Protein AF-A0AAW5ZVK1-F1 (afdb_monomer_lite)

Foldseek 3Di:
DDDPDPPPPPDDDPPDDDPVNVVPDDPVRVVVVVVVVLVVQLVVLLVVLCVVVVCVVVVHDCVVVCDFLNVCSPLSNVVLFRSSLCSQCGPVVLLRVLSSLADPVVSVCLSVFQWDWAQDQVRDTDTGRSVPDDSVCSPLQGDNRDGDDSVSSSVVSLVVVVDPPDDDQDPDELVNLVVLCVVVVHDDLLSQLLSCCNHVVDDLVVSCVVSVHDSVSVVVNNVSSVVSSVVCVVVVVVVVVVVD

Structure (mmCIF, N/CA/C/O backbone):
data_AF-A0AAW5ZVK1-F1
#
_entry.id   AF-A0AAW5ZVK1-F1
#
loop_
_atom_site.group_PDB
_atom_site.id
_atom_site.type_symbol
_atom_site.label_atom_id
_atom_site.label_alt_id
_atom_site.label_comp_id
_atom_site.label_asym_id
_atom_site.label_entity_id
_atom_site.label_seq_id
_atom_site.pdbx_PDB_ins_code
_atom_site.Cartn_x
_atom_site.Cartn_y
_atom_site.Cartn_z
_atom_site.occupancy
_atom_site.B_iso_or_equiv
_atom_site.auth_seq_id
_atom_site.auth_comp_id
_atom_site.auth_asym_id
_atom_site.auth_atom_id
_atom_site.pdbx_PDB_model_num
ATOM 1 N N . MET A 1 1 ? -40.531 -6.277 14.190 1.00 36.88 1 MET A N 1
ATOM 2 C CA . MET A 1 1 ? -40.096 -5.172 15.068 1.00 36.88 1 MET A CA 1
ATOM 3 C C . MET A 1 1 ? -39.423 -5.772 16.286 1.00 36.88 1 MET A C 1
ATOM 5 O O . MET A 1 1 ? -40.116 -6.229 17.182 1.00 36.88 1 MET A O 1
ATOM 9 N N . ALA A 1 2 ? -38.093 -5.866 16.266 1.00 36.16 2 ALA A N 1
ATOM 10 C CA . ALA A 1 2 ? -37.312 -6.333 17.404 1.00 36.16 2 ALA A CA 1
ATOM 11 C C . ALA A 1 2 ? -36.747 -5.108 18.127 1.00 36.16 2 ALA A C 1
ATOM 13 O O . ALA A 1 2 ? -36.006 -4.312 17.554 1.00 36.16 2 ALA A O 1
ATOM 14 N N . THR A 1 3 ? -37.185 -4.932 19.365 1.00 37.00 3 THR A N 1
ATOM 15 C CA . THR A 1 3 ? -36.757 -3.898 20.299 1.00 37.00 3 THR A CA 1
ATOM 16 C C . THR A 1 3 ? -35.271 -4.094 20.594 1.00 37.00 3 THR A C 1
ATOM 18 O O . THR A 1 3 ? -34.883 -5.082 21.212 1.00 37.00 3 THR A O 1
ATOM 21 N N . LEU A 1 4 ? -34.430 -3.165 20.131 1.00 36.47 4 LEU A N 1
ATOM 22 C CA . LEU A 1 4 ? -33.020 -3.088 20.508 1.00 36.47 4 LEU A CA 1
ATOM 23 C C . LEU A 1 4 ? -32.936 -2.740 21.997 1.00 36.47 4 LEU A C 1
ATOM 25 O O . LEU A 1 4 ? -33.042 -1.580 22.398 1.00 36.47 4 LEU A O 1
ATOM 29 N N . THR A 1 5 ? -32.782 -3.770 22.825 1.00 38.19 5 THR A N 1
ATOM 30 C CA . THR A 1 5 ? -32.444 -3.636 24.238 1.00 38.19 5 THR A CA 1
ATOM 31 C C . THR A 1 5 ? -31.105 -2.915 24.332 1.00 38.19 5 THR A C 1
ATOM 33 O O . THR A 1 5 ? -30.081 -3.398 23.852 1.00 38.19 5 THR A O 1
ATOM 36 N N . LYS A 1 6 ? -31.145 -1.719 24.916 1.00 42.97 6 LYS A N 1
ATOM 37 C CA . LYS A 1 6 ? -30.022 -0.811 25.138 1.00 42.97 6 LYS A CA 1
ATOM 38 C C . LYS A 1 6 ? -28.966 -1.529 25.988 1.00 42.97 6 LYS A C 1
ATOM 40 O O . LYS A 1 6 ? -29.089 -1.590 27.208 1.00 42.97 6 LYS A O 1
ATOM 45 N N . ALA A 1 7 ? -27.962 -2.119 25.344 1.00 37.78 7 ALA A N 1
ATOM 46 C CA . ALA A 1 7 ? -26.818 -2.691 26.036 1.00 37.78 7 ALA A CA 1
ATOM 47 C C . ALA A 1 7 ? -26.007 -1.543 26.647 1.00 37.78 7 ALA A C 1
ATOM 49 O O . ALA A 1 7 ? -25.378 -0.754 25.944 1.00 37.78 7 ALA A O 1
ATOM 50 N N . THR A 1 8 ? -26.070 -1.428 27.968 1.00 42.31 8 THR A N 1
ATOM 51 C CA . THR A 1 8 ? -25.197 -0.590 28.787 1.00 42.31 8 THR A CA 1
ATOM 52 C C . THR A 1 8 ? -23.780 -1.156 28.732 1.00 42.31 8 THR A C 1
ATOM 54 O O . THR A 1 8 ? -23.396 -1.971 29.568 1.00 42.31 8 THR A O 1
ATOM 57 N N . ALA A 1 9 ? -23.014 -0.761 27.718 1.00 38.59 9 ALA A N 1
ATOM 58 C CA . ALA A 1 9 ? -21.571 -0.936 27.708 1.00 38.59 9 ALA A CA 1
ATOM 59 C C . ALA A 1 9 ? -20.949 0.240 28.467 1.00 38.59 9 ALA A C 1
ATOM 61 O O . ALA A 1 9 ? -20.738 1.319 27.921 1.00 38.59 9 ALA A O 1
ATOM 62 N N . THR A 1 10 ? -20.697 0.030 29.755 1.00 45.53 10 THR A N 1
ATOM 63 C CA . THR A 1 10 ? -19.799 0.870 30.547 1.00 45.53 10 THR A CA 1
ATOM 64 C C . THR A 1 10 ? -18.365 0.564 30.105 1.00 45.53 10 THR A C 1
ATOM 66 O O . THR A 1 10 ? -17.658 -0.197 30.754 1.00 45.53 10 THR A O 1
ATOM 69 N N . GLU A 1 11 ? -17.942 1.107 28.967 1.00 48.00 11 GLU A N 1
ATOM 70 C CA . GLU A 1 11 ? -16.535 1.182 28.571 1.00 48.00 11 GLU A CA 1
ATOM 71 C C . GLU A 1 11 ? -16.214 2.661 28.395 1.00 48.00 11 GLU A C 1
ATOM 73 O O . GLU A 1 11 ? -16.809 3.346 27.570 1.00 48.00 11 GLU A O 1
ATOM 78 N N . ILE A 1 12 ? -15.332 3.153 29.258 1.00 51.50 12 ILE A N 1
ATOM 79 C CA . ILE A 1 12 ? -14.887 4.539 29.345 1.00 51.50 12 ILE A CA 1
ATOM 80 C C . ILE A 1 12 ? -14.332 4.947 27.971 1.00 51.50 12 ILE A C 1
ATOM 82 O O . ILE A 1 12 ? -13.208 4.583 27.625 1.00 51.50 12 ILE A O 1
ATOM 86 N N . GLU A 1 13 ? -15.114 5.687 27.178 1.00 57.75 13 GLU A N 1
ATOM 87 C CA . GLU A 1 13 ? -14.546 6.503 26.107 1.00 57.75 13 GLU A CA 1
ATOM 88 C C . GLU A 1 13 ? -13.495 7.411 26.761 1.00 57.75 13 GLU A C 1
ATOM 90 O O . GLU A 1 13 ? -13.787 8.008 27.805 1.00 57.75 13 GLU A O 1
ATOM 95 N N . PRO A 1 14 ? -12.268 7.507 26.217 1.00 61.12 14 PRO A N 1
ATOM 96 C CA . PRO A 1 14 ? -11.312 8.474 26.726 1.00 61.12 14 PRO A CA 1
ATOM 97 C C . PRO A 1 14 ? -11.997 9.844 26.687 1.00 61.12 14 PRO A C 1
ATOM 99 O O . PRO A 1 14 ? -12.490 10.223 25.619 1.00 61.12 14 PRO A O 1
ATOM 102 N N . PRO A 1 15 ? -12.086 10.567 27.816 1.00 68.75 15 PRO A N 1
ATOM 103 C CA . PRO A 1 15 ? -12.736 11.865 27.826 1.00 68.75 15 PRO A CA 1
ATOM 104 C C . PRO A 1 15 ? -12.064 12.758 26.786 1.00 68.75 15 PRO A C 1
ATOM 106 O O . PRO A 1 15 ? -10.835 12.783 26.672 1.00 68.75 15 PRO A O 1
ATOM 109 N N . VAL A 1 16 ? -12.876 13.468 26.002 1.00 76.94 16 VAL A N 1
ATOM 110 C CA . VAL A 1 16 ? -12.371 14.470 25.063 1.00 76.94 16 VAL A CA 1
ATOM 111 C C . VAL A 1 16 ? -11.582 15.493 25.874 1.00 76.94 16 VAL A C 1
ATOM 113 O O . VAL A 1 16 ? -12.159 16.182 26.713 1.00 76.94 16 VAL A O 1
ATOM 116 N N . MET A 1 17 ? -10.271 15.578 25.639 1.00 79.81 17 MET A N 1
ATOM 117 C CA . MET A 1 17 ? -9.440 16.576 26.312 1.00 79.81 17 MET A CA 1
ATOM 118 C C . MET A 1 17 ? -9.882 17.974 25.898 1.00 79.81 17 MET A C 1
ATOM 120 O O . MET A 1 17 ? -10.078 18.261 24.711 1.00 79.81 17 MET A O 1
ATOM 124 N N . LEU A 1 18 ? -10.014 18.856 26.880 1.00 82.62 18 LEU A N 1
ATOM 125 C CA . LEU A 1 18 ? -10.421 20.230 26.637 1.00 82.62 18 LEU A CA 1
ATOM 126 C C . LEU A 1 18 ? -9.257 21.027 26.025 1.00 82.62 18 LEU A C 1
ATOM 128 O O . LEU A 1 18 ? -8.095 20.786 26.360 1.00 82.62 18 LEU A O 1
ATOM 132 N N . PRO A 1 19 ? -9.526 22.045 25.184 1.00 82.50 19 PRO A N 1
ATOM 133 C CA . PRO A 1 19 ? -8.470 22.863 24.580 1.00 82.50 19 PRO A CA 1
ATOM 134 C C . PRO A 1 19 ? -7.482 23.466 25.593 1.00 82.50 19 PRO A C 1
ATOM 136 O O . PRO A 1 19 ? -6.293 23.562 25.303 1.00 82.50 19 PRO A O 1
ATOM 139 N N . ALA A 1 20 ? -7.954 23.832 26.790 1.00 79.69 20 ALA A N 1
ATOM 140 C CA . ALA A 1 20 ? -7.117 24.377 27.860 1.00 79.69 20 ALA A CA 1
ATOM 141 C C . ALA A 1 20 ? -6.140 23.342 28.450 1.00 79.69 20 ALA A C 1
ATOM 143 O O . ALA A 1 20 ? -5.026 23.692 28.830 1.00 79.69 20 ALA A O 1
ATOM 144 N N . GLU A 1 21 ? -6.527 22.067 28.503 1.00 81.12 21 GLU A N 1
ATOM 145 C CA . GLU A 1 21 ? -5.657 20.978 28.963 1.00 81.12 21 GLU A CA 1
ATOM 146 C C . GLU A 1 21 ? -4.545 20.728 27.939 1.00 81.12 21 GLU A C 1
ATOM 148 O O . GLU A 1 21 ? -3.375 20.636 28.306 1.00 81.12 21 GLU A O 1
ATOM 153 N N . LEU A 1 22 ? -4.895 20.736 26.647 1.00 86.19 22 LEU A N 1
ATOM 154 C CA . LEU A 1 22 ? -3.947 20.569 25.542 1.00 86.19 22 LEU A CA 1
ATOM 155 C C . LEU A 1 22 ? -2.911 21.700 25.471 1.00 86.19 22 LEU A C 1
ATOM 157 O O . LEU A 1 22 ? -1.743 21.438 25.195 1.00 86.19 22 LEU A O 1
ATOM 161 N N . GLN A 1 23 ? -3.313 22.950 25.734 1.00 86.25 23 GLN A N 1
ATOM 162 C CA . GLN A 1 23 ? -2.413 24.114 25.706 1.00 86.25 23 GLN A CA 1
ATOM 163 C C . GLN A 1 23 ? -1.297 24.045 26.755 1.00 86.25 23 GLN A C 1
ATOM 165 O O . GLN A 1 23 ? -0.223 24.604 26.540 1.00 86.25 23 GLN A O 1
ATOM 170 N N . ASN A 1 24 ? -1.536 23.347 27.866 1.00 89.62 24 ASN A N 1
ATOM 171 C CA . ASN A 1 24 ? -0.573 23.212 28.959 1.00 89.62 24 ASN A CA 1
ATOM 172 C C . ASN A 1 24 ? 0.368 22.007 28.791 1.00 89.62 24 ASN A C 1
ATOM 174 O O . ASN A 1 24 ? 1.305 21.837 29.572 1.00 89.62 24 ASN A O 1
ATOM 178 N N . MET A 1 25 ? 0.137 21.155 27.790 1.00 89.50 25 MET A N 1
ATOM 179 C CA . MET A 1 25 ? 0.984 19.998 27.514 1.00 89.50 25 MET A CA 1
ATOM 180 C C . MET A 1 25 ? 2.235 20.399 26.726 1.00 89.50 25 MET A C 1
ATOM 182 O O . MET A 1 25 ? 2.199 21.236 25.827 1.00 89.50 25 MET A O 1
ATOM 186 N N . SER A 1 26 ? 3.357 19.733 27.007 1.00 93.31 26 SER A N 1
ATOM 187 C CA . SER A 1 26 ? 4.550 19.858 26.163 1.00 93.31 26 SER A CA 1
ATOM 188 C C . SER A 1 26 ? 4.302 19.277 24.764 1.00 93.31 26 SER A C 1
ATOM 190 O O . SER A 1 26 ? 3.470 18.385 24.587 1.00 93.31 26 SER A O 1
ATOM 192 N N . VAL A 1 27 ? 5.080 19.707 23.764 1.00 93.38 27 VAL A N 1
ATOM 193 C CA . VAL A 1 27 ? 5.020 19.133 22.405 1.00 93.38 27 VAL A CA 1
ATOM 194 C C . VAL A 1 27 ? 5.279 17.623 22.425 1.00 93.38 27 VAL A C 1
ATOM 196 O O . VAL A 1 27 ? 4.625 16.880 21.692 1.00 93.38 27 VAL A O 1
ATOM 1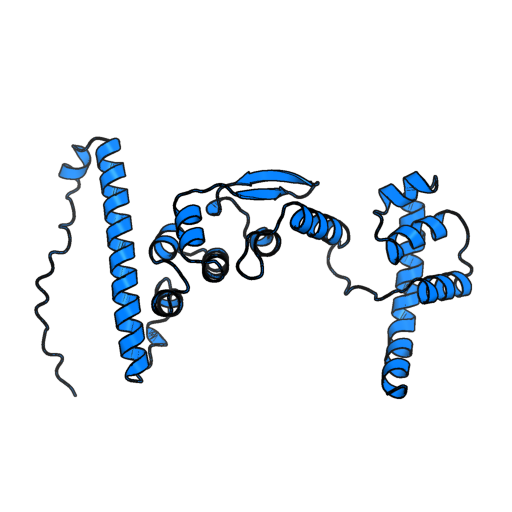99 N N . GLN A 1 28 ? 6.204 17.143 23.265 1.00 92.88 28 GLN A N 1
ATOM 200 C CA . GLN A 1 28 ? 6.455 15.709 23.423 1.00 92.88 28 GLN A CA 1
ATOM 201 C C . GLN A 1 28 ? 5.228 14.987 23.994 1.00 92.88 28 GLN A C 1
ATOM 203 O O . GLN A 1 28 ? 4.839 13.947 23.464 1.00 92.88 28 GLN A O 1
ATOM 208 N N . SER A 1 29 ? 4.589 15.560 25.019 1.00 89.69 29 SER A N 1
ATOM 209 C CA . SER A 1 29 ? 3.361 15.015 25.609 1.00 89.69 29 SER A CA 1
ATOM 210 C C . SER A 1 29 ? 2.225 14.969 24.587 1.00 89.69 29 SER A C 1
ATOM 212 O O . SER A 1 29 ? 1.575 13.938 24.462 1.00 89.69 29 SER A O 1
ATOM 214 N N . LEU A 1 30 ? 2.026 16.033 23.801 1.00 91.94 30 LEU A N 1
ATOM 215 C CA . LEU A 1 30 ? 1.016 16.076 22.736 1.00 91.94 30 LEU A CA 1
ATOM 216 C C . LEU A 1 30 ? 1.272 15.024 21.649 1.00 91.94 30 LEU A C 1
ATOM 218 O O . LEU A 1 30 ? 0.336 14.393 21.167 1.00 91.94 30 LEU A O 1
ATOM 222 N N . ARG A 1 31 ? 2.535 14.790 21.273 1.00 90.31 31 ARG A N 1
ATOM 223 C CA . ARG A 1 31 ? 2.893 13.727 20.318 1.00 90.31 31 ARG A CA 1
ATOM 224 C C . ARG A 1 31 ? 2.605 12.333 20.869 1.00 90.31 31 ARG A C 1
ATOM 226 O O . ARG A 1 31 ? 2.067 11.503 20.140 1.00 90.31 31 ARG A O 1
ATOM 233 N N . ALA A 1 32 ? 2.956 12.078 22.128 1.00 88.31 32 ALA A N 1
ATOM 234 C CA . ALA A 1 32 ? 2.682 10.800 22.782 1.00 88.31 32 ALA A CA 1
ATOM 235 C C . ALA A 1 32 ? 1.171 10.549 22.898 1.00 88.31 32 ALA A C 1
ATOM 237 O O . ALA A 1 32 ? 0.685 9.458 22.606 1.00 88.31 32 ALA A O 1
ATOM 238 N N . GLU A 1 33 ? 0.426 11.589 23.250 1.00 89.69 33 GLU A N 1
ATOM 239 C CA . GLU A 1 33 ? -1.025 11.578 23.362 1.00 89.69 33 GLU A CA 1
ATOM 240 C C . GLU A 1 33 ? -1.720 11.318 22.017 1.00 89.69 33 GLU A C 1
ATOM 242 O O . GLU A 1 33 ? -2.617 10.474 21.912 1.00 89.69 33 GLU A O 1
ATOM 247 N N . LEU A 1 34 ? -1.246 11.969 20.953 1.00 88.31 34 LEU A N 1
ATOM 248 C CA . LEU A 1 34 ? -1.702 11.712 19.591 1.00 88.31 34 LEU A CA 1
ATOM 249 C C . LEU A 1 34 ? -1.428 10.259 19.175 1.00 88.31 34 LEU A C 1
ATOM 251 O O . LEU A 1 34 ? -2.329 9.585 18.675 1.00 88.31 34 LEU A O 1
ATOM 255 N N . ALA A 1 35 ? -0.219 9.747 19.424 1.00 86.62 35 ALA A N 1
ATOM 256 C CA . ALA A 1 35 ? 0.142 8.361 19.117 1.00 86.62 35 ALA A CA 1
ATOM 257 C C . ALA A 1 35 ? -0.729 7.350 19.886 1.00 86.62 35 ALA A C 1
ATOM 259 O O . ALA A 1 35 ? -1.199 6.359 19.316 1.00 86.62 35 ALA A O 1
ATOM 260 N N . ARG A 1 36 ? -1.019 7.627 21.163 1.00 87.94 36 ARG A N 1
ATOM 261 C CA . ARG A 1 36 ? -1.939 6.822 21.975 1.00 87.94 36 ARG A CA 1
ATOM 262 C C . ARG A 1 36 ? -3.350 6.819 21.387 1.00 87.94 36 ARG A C 1
ATOM 264 O O . ARG A 1 36 ? -3.966 5.762 21.282 1.00 87.94 36 ARG A O 1
ATOM 271 N N . THR A 1 37 ? -3.859 7.974 20.970 1.00 88.75 37 THR A N 1
ATOM 272 C CA . THR A 1 37 ? -5.208 8.100 20.388 1.00 88.75 37 THR A CA 1
ATOM 273 C C . THR A 1 37 ? -5.324 7.384 19.035 1.00 88.75 37 THR A C 1
ATOM 275 O O . THR A 1 37 ? -6.313 6.698 18.766 1.00 88.75 37 THR A O 1
ATOM 278 N N . ILE A 1 38 ? -4.277 7.441 18.206 1.00 88.44 38 ILE A N 1
ATOM 279 C CA . ILE A 1 38 ? -4.166 6.645 16.971 1.00 88.44 38 ILE A CA 1
ATOM 280 C C . ILE A 1 38 ? -4.224 5.144 17.286 1.00 88.44 38 ILE A C 1
ATOM 282 O O . ILE A 1 38 ? -4.966 4.403 16.641 1.00 88.44 38 ILE A O 1
ATOM 286 N N . SER A 1 39 ? -3.506 4.703 18.321 1.00 88.25 39 SER A N 1
ATOM 287 C CA . SER A 1 39 ? -3.509 3.301 18.758 1.00 88.25 39 SER A CA 1
ATOM 288 C C . SER A 1 39 ? -4.900 2.857 19.222 1.00 88.25 39 SER A C 1
ATOM 290 O O . SER A 1 39 ? -5.364 1.783 18.845 1.00 88.25 39 SER A O 1
ATOM 292 N N . LEU A 1 40 ? -5.621 3.690 19.981 1.00 91.38 40 LEU A N 1
ATOM 293 C CA . LEU A 1 40 ? -7.011 3.416 20.375 1.00 91.38 40 LEU A CA 1
ATOM 294 C C . LEU A 1 40 ? -7.936 3.274 19.159 1.00 91.38 40 LEU A C 1
ATOM 296 O O . LEU A 1 40 ? -8.776 2.375 19.119 1.00 91.38 40 LEU A O 1
ATOM 300 N N . THR A 1 41 ? -7.732 4.100 18.132 1.00 92.06 41 THR A N 1
ATOM 301 C CA . THR A 1 41 ? -8.481 3.998 16.871 1.00 92.06 41 THR A CA 1
ATOM 302 C C . THR A 1 41 ? -8.234 2.651 16.184 1.00 92.06 41 THR A C 1
ATOM 304 O O . THR A 1 41 ? -9.174 2.018 15.707 1.00 92.06 41 THR A O 1
ATOM 307 N N . ALA A 1 42 ? -6.993 2.156 16.183 1.00 92.94 42 ALA A N 1
ATOM 308 C CA . ALA A 1 42 ? -6.670 0.842 15.630 1.00 92.94 42 ALA A CA 1
ATOM 309 C C . ALA A 1 42 ? -7.364 -0.304 16.396 1.00 92.94 42 ALA A C 1
ATOM 311 O O . ALA A 1 42 ? -7.899 -1.222 15.770 1.00 92.94 42 ALA A O 1
ATOM 312 N N . HIS A 1 43 ? -7.443 -0.227 17.730 1.00 93.88 43 HIS A N 1
ATOM 313 C CA . HIS A 1 43 ? -8.197 -1.193 18.543 1.00 93.88 43 HIS A CA 1
ATOM 314 C C . HIS A 1 43 ? -9.698 -1.155 18.235 1.00 93.88 43 HIS A C 1
ATOM 316 O O . HIS A 1 43 ? -10.333 -2.206 18.118 1.00 93.88 43 HIS A O 1
ATOM 322 N N . ALA A 1 44 ? -10.266 0.038 18.040 1.00 93.50 44 ALA A N 1
ATOM 323 C CA . ALA A 1 44 ? -11.655 0.183 17.618 1.00 93.50 44 ALA A CA 1
ATOM 324 C C . ALA A 1 44 ? -11.894 -0.466 16.243 1.00 93.50 44 ALA A C 1
ATOM 326 O O . ALA A 1 44 ? -12.870 -1.194 16.078 1.00 93.50 44 ALA A O 1
ATOM 327 N N . ILE A 1 45 ? -10.979 -0.291 15.280 1.00 95.31 45 ILE A N 1
ATOM 328 C CA . ILE A 1 45 ? -11.039 -0.970 13.973 1.00 95.31 45 ILE A CA 1
ATOM 329 C C . ILE A 1 45 ? -10.983 -2.491 14.125 1.00 95.31 45 ILE A C 1
ATOM 331 O O . ILE A 1 45 ? -11.782 -3.189 13.503 1.00 95.31 45 ILE A O 1
ATOM 335 N N . ALA A 1 46 ? -10.095 -3.013 14.974 1.00 95.75 46 ALA A N 1
ATOM 336 C CA . ALA A 1 46 ? -10.017 -4.447 15.246 1.00 95.75 46 ALA A CA 1
ATOM 337 C C . ALA A 1 46 ? -11.337 -4.987 15.822 1.00 95.75 46 ALA A C 1
ATOM 339 O O . ALA A 1 46 ? -11.864 -5.994 15.346 1.00 95.75 46 ALA A O 1
ATOM 340 N N . ARG A 1 47 ? -11.922 -4.279 16.797 1.00 96.00 47 ARG A N 1
ATOM 341 C CA . ARG A 1 47 ? -13.228 -4.622 17.376 1.00 96.00 47 ARG A CA 1
ATOM 342 C C . ARG A 1 47 ? -14.336 -4.597 16.323 1.00 96.00 47 ARG A C 1
ATOM 344 O O . ARG A 1 47 ? -15.113 -5.546 16.242 1.00 96.00 47 ARG A O 1
ATOM 351 N N . MET A 1 48 ? -14.394 -3.549 15.499 1.00 95.38 48 MET A N 1
ATOM 352 C CA . MET A 1 48 ? -15.363 -3.440 14.403 1.00 95.38 48 MET A CA 1
ATOM 353 C C . MET A 1 48 ? -15.228 -4.597 13.411 1.00 95.38 48 MET A C 1
ATOM 355 O O . MET A 1 48 ? -16.240 -5.126 12.967 1.00 95.38 48 MET A O 1
ATOM 359 N N . ALA A 1 49 ? -14.008 -5.035 13.100 1.00 96.56 49 ALA A N 1
ATOM 360 C CA . ALA A 1 49 ? -13.774 -6.160 12.201 1.00 96.56 49 ALA A CA 1
ATOM 361 C C . ALA A 1 49 ? -14.282 -7.495 12.781 1.00 96.56 49 ALA A C 1
ATOM 363 O O . ALA A 1 49 ? -14.869 -8.301 12.061 1.00 96.56 49 ALA A O 1
ATOM 364 N N . VAL A 1 50 ? -14.132 -7.718 14.092 1.00 97.44 50 VAL A N 1
ATOM 365 C CA . VAL A 1 50 ? -14.713 -8.894 14.767 1.00 97.44 50 VAL A CA 1
ATOM 366 C C . VAL A 1 50 ? -16.243 -8.862 14.714 1.00 97.44 50 VAL A C 1
ATOM 368 O O . VAL A 1 50 ? -16.863 -9.881 14.414 1.00 97.44 50 VAL A O 1
ATOM 371 N N . ILE A 1 51 ? -16.848 -7.695 14.962 1.00 96.25 51 ILE A N 1
ATOM 372 C CA . ILE A 1 51 ? -18.304 -7.506 14.865 1.00 96.25 51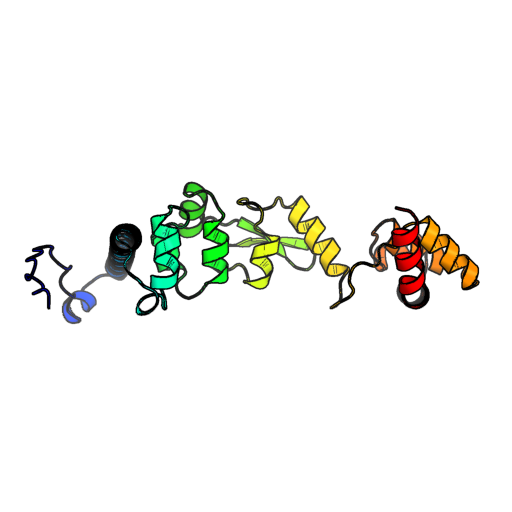 ILE A CA 1
ATOM 373 C C . ILE A 1 51 ? -18.780 -7.755 13.430 1.00 96.25 51 ILE A C 1
ATOM 375 O O . ILE A 1 51 ? -19.729 -8.507 13.231 1.00 96.25 51 ILE A O 1
ATOM 379 N N . TRP A 1 52 ? -18.091 -7.180 12.441 1.00 96.44 52 TRP A N 1
ATOM 380 C CA . TRP A 1 52 ? -18.367 -7.377 11.017 1.00 96.44 52 TRP A CA 1
ATOM 381 C C . TRP A 1 52 ? -18.418 -8.864 10.663 1.00 96.44 52 TRP A C 1
ATOM 383 O O . TRP A 1 52 ? -19.406 -9.331 10.103 1.00 96.44 52 TRP A O 1
ATOM 393 N N . ARG A 1 53 ? -17.392 -9.628 11.065 1.00 96.50 53 ARG A N 1
ATOM 394 C CA . ARG A 1 53 ? -17.319 -11.074 10.814 1.00 96.50 53 ARG A CA 1
ATOM 395 C C . ARG A 1 53 ? -18.502 -11.829 11.405 1.00 96.50 53 ARG A C 1
ATOM 397 O O . ARG A 1 53 ? -19.016 -12.757 10.791 1.00 96.50 53 ARG A O 1
ATOM 404 N N . GLU A 1 54 ? -18.913 -11.460 12.614 1.00 97.81 54 GLU A N 1
ATOM 405 C CA . GLU A 1 54 ? -20.038 -12.101 13.289 1.00 97.81 54 GLU A CA 1
ATOM 406 C C . GLU A 1 54 ? -21.383 -11.754 12.635 1.00 97.81 54 GLU A C 1
ATOM 408 O O . GLU A 1 54 ? -22.243 -12.627 12.537 1.00 97.81 54 GLU A O 1
ATOM 413 N N . LEU A 1 55 ? -21.562 -10.521 12.154 1.00 96.62 55 LEU A N 1
ATOM 414 C CA . LEU A 1 55 ? -22.753 -10.109 11.406 1.00 96.62 55 LEU A CA 1
ATOM 415 C C . LEU A 1 55 ? -22.848 -10.837 10.056 1.00 96.62 55 LEU A C 1
ATOM 417 O O . LEU A 1 55 ? -23.887 -11.428 9.763 1.00 96.62 55 LEU A O 1
ATOM 421 N N . GLU A 1 56 ? -21.753 -10.910 9.290 1.00 95.25 56 GLU A N 1
ATOM 422 C CA . GLU A 1 56 ? -21.706 -11.694 8.043 1.00 95.25 56 GLU A CA 1
ATOM 423 C C . GLU A 1 56 ? -21.999 -13.179 8.300 1.00 95.25 56 GLU A C 1
ATOM 425 O O . GLU A 1 56 ? -22.782 -13.796 7.579 1.00 95.25 56 GLU A O 1
ATOM 430 N N . ARG A 1 57 ? -21.438 -13.760 9.371 1.00 96.94 57 ARG A N 1
ATOM 431 C CA . ARG A 1 57 ? -21.706 -15.155 9.767 1.00 96.94 57 ARG A CA 1
ATOM 432 C C . ARG A 1 57 ?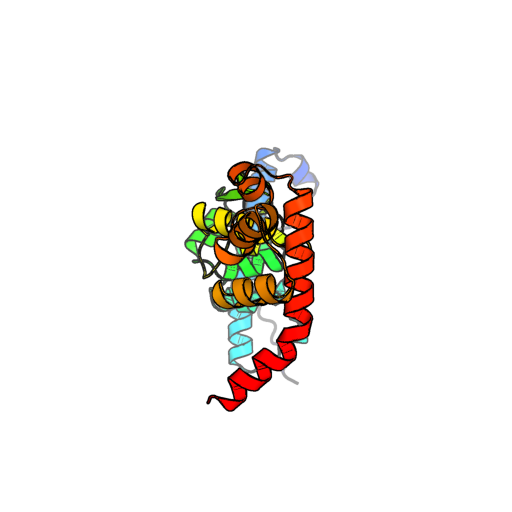 -23.186 -15.402 10.084 1.00 96.94 57 ARG A C 1
ATOM 434 O O . ARG A 1 57 ? -23.662 -16.525 9.922 1.00 96.94 57 ARG A O 1
ATOM 441 N N . ARG A 1 58 ? -23.910 -14.383 10.557 1.00 97.75 58 ARG A N 1
ATOM 442 C CA . ARG A 1 58 ? -25.358 -14.437 10.828 1.00 97.75 58 ARG A CA 1
ATOM 443 C C . ARG A 1 58 ? -26.219 -14.198 9.587 1.00 97.75 58 ARG A C 1
ATOM 445 O O . ARG A 1 58 ? -27.431 -14.361 9.679 1.00 97.75 58 ARG A O 1
ATOM 452 N N . GLY A 1 59 ? -25.611 -13.875 8.446 1.00 95.88 59 GLY A N 1
ATOM 453 C CA . GLY A 1 59 ? -26.311 -13.627 7.188 1.00 95.88 59 GLY A CA 1
ATOM 454 C C . GLY A 1 59 ? -26.851 -12.206 7.040 1.00 95.88 59 GLY A C 1
ATOM 455 O O . GLY A 1 59 ? -27.715 -11.989 6.195 1.00 95.88 59 GLY A O 1
ATOM 456 N N . GLU A 1 60 ? -26.369 -11.254 7.844 1.00 96.50 60 GLU A N 1
ATOM 457 C CA . GLU A 1 60 ? -26.713 -9.839 7.680 1.00 96.50 60 GLU A CA 1
ATOM 458 C C . GLU A 1 60 ? -26.059 -9.266 6.413 1.00 96.50 60 GLU A C 1
ATOM 460 O O . GLU A 1 60 ? -24.892 -9.545 6.120 1.00 96.50 60 GLU A O 1
ATOM 465 N N . ASP A 1 61 ? -26.802 -8.436 5.677 1.00 93.38 61 ASP A N 1
ATOM 466 C CA . ASP A 1 61 ? -26.257 -7.648 4.570 1.00 93.38 61 ASP A CA 1
ATOM 467 C C . ASP A 1 61 ? -25.646 -6.353 5.116 1.00 93.38 61 ASP A C 1
ATOM 469 O O . ASP A 1 61 ? -26.327 -5.552 5.748 1.00 93.38 61 ASP A O 1
ATOM 473 N N . LEU A 1 62 ? -24.351 -6.157 4.866 1.00 93.19 62 LEU A N 1
ATOM 474 C CA . LEU A 1 62 ? -23.574 -5.000 5.324 1.00 93.19 62 LEU A CA 1
ATOM 475 C C . LEU A 1 62 ? -23.180 -4.068 4.170 1.00 93.19 62 LEU A C 1
ATOM 477 O O . LEU A 1 62 ? -22.246 -3.269 4.286 1.00 93.19 62 LEU A O 1
ATOM 481 N N . SER A 1 63 ? -23.822 -4.207 3.008 1.00 90.62 63 SER A N 1
ATOM 482 C CA . SER A 1 63 ? -23.478 -3.437 1.809 1.00 90.62 63 SER A CA 1
ATOM 483 C C . SER A 1 63 ? -23.676 -1.929 1.991 1.00 90.62 63 SER A C 1
ATOM 485 O O . SER A 1 63 ? -22.920 -1.143 1.420 1.00 90.62 63 SER A O 1
ATOM 487 N N . ASP A 1 64 ? -24.641 -1.522 2.814 1.00 89.88 64 ASP A N 1
ATOM 488 C CA . ASP A 1 64 ? -24.964 -0.129 3.139 1.00 89.88 64 ASP A CA 1
ATOM 489 C C . ASP A 1 64 ? -23.871 0.561 3.972 1.00 89.88 64 ASP A C 1
ATOM 491 O O . ASP A 1 64 ? -23.532 1.723 3.736 1.00 89.88 64 ASP A O 1
ATOM 495 N N . VAL A 1 65 ? -23.257 -0.172 4.901 1.00 90.12 65 VAL A N 1
ATOM 496 C CA . VAL A 1 65 ? -22.181 0.324 5.767 1.00 90.12 65 VAL A CA 1
ATOM 497 C C . VAL A 1 65 ? -20.792 0.162 5.147 1.00 90.12 65 VAL A C 1
ATOM 499 O O . VAL A 1 65 ? -19.810 0.645 5.707 1.00 90.12 65 VAL A O 1
ATOM 502 N N . ARG A 1 66 ? -20.669 -0.469 3.970 1.00 88.19 66 ARG A N 1
ATOM 503 C CA . ARG A 1 66 ? -19.391 -0.763 3.294 1.00 88.19 66 ARG A CA 1
ATOM 504 C C . ARG A 1 66 ? -18.799 0.439 2.551 1.00 88.19 66 ARG A C 1
ATOM 506 O O . ARG A 1 66 ? -18.517 0.380 1.355 1.00 88.19 66 ARG A O 1
ATOM 513 N N . THR A 1 67 ? -18.575 1.537 3.258 1.00 87.56 67 THR A N 1
ATOM 514 C CA . THR A 1 67 ? -18.009 2.768 2.692 1.00 87.56 67 THR A CA 1
ATOM 515 C C . THR A 1 67 ? -16.835 3.285 3.523 1.00 87.56 67 THR A C 1
ATOM 517 O O . THR A 1 67 ? -16.629 2.892 4.672 1.00 87.56 67 THR A O 1
ATOM 520 N N . GLY A 1 68 ? -15.988 4.133 2.930 1.00 86.75 68 GLY A N 1
ATOM 521 C CA . GLY A 1 68 ? -14.832 4.708 3.627 1.00 86.75 68 GLY A CA 1
ATOM 522 C C . GLY A 1 68 ? -13.911 3.636 4.225 1.00 86.75 68 GLY A C 1
ATOM 523 O O . GLY A 1 68 ? -13.514 2.696 3.530 1.00 86.75 68 GLY A O 1
ATOM 524 N N . LEU A 1 69 ? -13.594 3.765 5.519 1.00 85.00 69 LEU A N 1
ATOM 525 C CA . LEU A 1 69 ? -12.751 2.810 6.254 1.00 85.00 69 LEU A CA 1
ATOM 526 C C . LEU A 1 69 ? -13.408 1.432 6.417 1.00 85.00 69 LEU A C 1
ATOM 528 O O . LEU A 1 69 ? -12.698 0.426 6.447 1.00 85.00 69 LEU A O 1
ATOM 532 N N . ALA A 1 70 ? -14.744 1.367 6.462 1.00 89.75 70 ALA A N 1
ATOM 533 C CA . ALA A 1 70 ? -15.473 0.113 6.635 1.00 89.75 70 ALA A CA 1
ATOM 534 C C . ALA A 1 70 ? -15.226 -0.872 5.478 1.00 89.75 70 ALA A C 1
ATOM 536 O O . ALA A 1 70 ? -15.224 -2.084 5.674 1.00 89.75 70 ALA A O 1
ATOM 537 N N . THR A 1 71 ? -14.882 -0.357 4.291 1.00 92.94 71 THR A N 1
ATOM 538 C CA . THR A 1 71 ? -14.449 -1.150 3.127 1.00 92.94 71 THR A CA 1
ATOM 539 C C . THR A 1 71 ? -13.292 -2.110 3.443 1.00 92.94 71 THR A C 1
ATOM 541 O O . THR A 1 71 ? -13.155 -3.142 2.784 1.00 92.94 71 THR A O 1
ATOM 544 N N . PHE A 1 72 ? -12.454 -1.786 4.435 1.00 94.81 72 PHE A N 1
ATOM 545 C CA . PHE A 1 72 ? -11.291 -2.587 4.821 1.00 94.81 72 PHE A CA 1
ATOM 546 C C . PHE A 1 72 ? -11.565 -3.554 5.982 1.00 94.81 72 PHE A C 1
ATOM 548 O O . PHE A 1 72 ? -10.758 -4.458 6.193 1.00 94.81 72 PHE A O 1
ATOM 555 N N . LEU A 1 73 ? -12.698 -3.433 6.688 1.00 95.06 73 LEU A N 1
ATOM 556 C CA . LEU A 1 73 ? -13.042 -4.303 7.822 1.00 95.06 73 LEU A CA 1
ATOM 557 C C . LEU A 1 73 ? -13.050 -5.800 7.481 1.00 95.06 73 LEU A C 1
ATOM 559 O O . LEU A 1 73 ? -12.481 -6.548 8.272 1.00 95.06 73 LEU A O 1
ATOM 563 N N . PRO A 1 74 ? -13.556 -6.257 6.315 1.00 94.94 74 PRO A N 1
ATOM 564 C CA . PRO A 1 74 ? -13.458 -7.670 5.941 1.00 94.94 74 PRO A CA 1
ATOM 565 C C . PRO A 1 7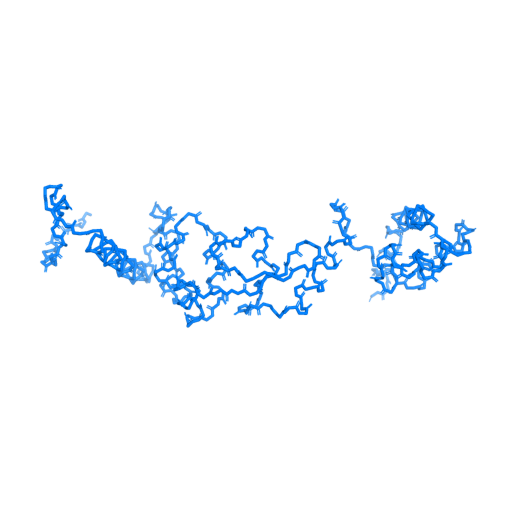4 ? -12.007 -8.174 5.881 1.00 94.94 74 PRO A C 1
ATOM 567 O O . PRO A 1 74 ? -11.697 -9.268 6.335 1.00 94.94 74 PRO A O 1
ATOM 570 N N . MET A 1 75 ? -11.077 -7.359 5.366 1.00 95.62 75 MET A N 1
ATOM 571 C CA . MET A 1 75 ? -9.662 -7.747 5.281 1.00 95.62 75 MET A CA 1
ATOM 572 C C . MET A 1 75 ? -8.996 -7.796 6.657 1.00 95.62 75 MET A C 1
ATOM 574 O O . MET A 1 75 ? -8.124 -8.633 6.881 1.00 95.62 75 MET A O 1
ATOM 578 N N . VAL A 1 76 ? -9.408 -6.925 7.581 1.00 96.81 76 VAL A N 1
ATOM 579 C CA . VAL A 1 76 ? -8.959 -6.976 8.979 1.00 96.81 76 VAL A CA 1
ATOM 580 C C . VAL A 1 76 ? -9.544 -8.204 9.688 1.00 96.81 76 VAL A C 1
ATOM 582 O O . VAL A 1 76 ? -8.826 -8.902 10.396 1.00 96.81 76 VAL A O 1
ATOM 585 N N . ALA A 1 77 ? -10.821 -8.515 9.453 1.00 96.19 77 ALA A N 1
ATOM 586 C CA . ALA A 1 77 ? -11.528 -9.654 10.041 1.00 96.19 77 ALA A CA 1
ATOM 587 C C . ALA A 1 77 ? -10.932 -11.011 9.629 1.00 96.19 77 ALA A C 1
ATOM 589 O O . ALA A 1 77 ? -10.868 -11.941 10.440 1.00 96.19 77 ALA A O 1
ATOM 590 N N . ASP A 1 78 ? -10.469 -11.092 8.380 1.00 94.62 78 ASP A N 1
ATOM 591 C CA . ASP A 1 78 ? -9.746 -12.230 7.808 1.00 94.62 78 ASP A CA 1
ATOM 592 C C . ASP A 1 78 ? -8.282 -12.320 8.279 1.00 94.62 78 ASP A C 1
ATOM 594 O O . ASP A 1 78 ? -7.571 -13.248 7.895 1.00 94.62 78 ASP A O 1
ATOM 598 N N . GLY A 1 79 ? -7.789 -11.342 9.046 1.00 94.25 79 GLY A N 1
ATOM 599 C CA . GLY A 1 79 ? -6.382 -11.261 9.451 1.00 94.25 79 GLY A CA 1
ATOM 600 C C . GLY A 1 79 ? -5.416 -10.925 8.309 1.00 94.25 79 GLY A C 1
ATOM 601 O O . GLY A 1 79 ? -4.206 -11.041 8.474 1.00 94.25 79 GLY A O 1
ATOM 602 N N . LYS A 1 80 ? -5.927 -10.498 7.147 1.00 95.62 80 LYS A N 1
ATOM 603 C CA . LYS A 1 80 ? -5.112 -10.134 5.977 1.00 95.62 80 LYS A CA 1
ATOM 604 C C . LYS A 1 80 ? -4.510 -8.742 6.098 1.00 95.62 80 LYS A C 1
ATOM 606 O O . LYS A 1 80 ? -3.487 -8.481 5.480 1.00 95.62 80 LYS A O 1
ATOM 611 N N . LEU A 1 81 ? -5.131 -7.835 6.850 1.00 96.75 81 LEU A N 1
ATOM 612 C CA . LEU A 1 81 ? -4.685 -6.448 6.984 1.00 96.75 81 LEU A CA 1
ATOM 613 C C . LEU A 1 81 ? -4.621 -6.029 8.454 1.00 96.75 81 LEU A C 1
ATOM 615 O O . LEU A 1 81 ? -5.596 -6.178 9.187 1.00 96.75 81 LEU A O 1
ATOM 619 N N . HIS A 1 82 ? -3.490 -5.466 8.875 1.00 95.88 82 HIS A N 1
ATOM 620 C CA . HIS A 1 82 ? -3.311 -4.993 10.245 1.00 95.88 82 HIS A CA 1
ATOM 621 C C . HIS A 1 82 ? -4.140 -3.716 10.521 1.00 95.88 82 HIS A C 1
ATOM 623 O O . HIS A 1 82 ? -4.105 -2.789 9.704 1.00 95.88 82 HIS A O 1
ATOM 629 N N . PRO A 1 83 ? -4.838 -3.593 11.670 1.00 95.50 83 PRO A N 1
ATOM 630 C CA . PRO A 1 83 ? -5.670 -2.424 11.980 1.00 95.50 83 PRO A CA 1
ATOM 631 C C . PRO A 1 83 ? -4.908 -1.092 11.959 1.00 95.50 83 PRO A C 1
ATOM 633 O O . PRO A 1 83 ? -5.407 -0.101 11.430 1.00 95.50 83 PRO A O 1
ATOM 636 N N . GLU A 1 84 ? -3.672 -1.061 12.467 1.00 93.62 84 GLU A N 1
ATOM 637 C CA . GLU A 1 84 ? -2.851 0.161 12.450 1.00 93.62 84 GLU A CA 1
ATOM 638 C C . GLU A 1 84 ? -2.506 0.623 11.030 1.00 93.62 84 GLU A C 1
ATOM 640 O O . GLU A 1 84 ? -2.414 1.826 10.785 1.00 93.62 84 GLU A O 1
ATOM 645 N N . ALA A 1 85 ? -2.380 -0.304 10.070 1.00 94.94 85 ALA A N 1
ATOM 646 C CA . ALA A 1 85 ? -2.162 0.057 8.672 1.00 94.94 85 ALA A CA 1
ATOM 647 C C . ALA A 1 85 ? -3.363 0.831 8.113 1.00 94.94 85 ALA A C 1
ATOM 649 O O . ALA A 1 85 ? -3.176 1.813 7.396 1.00 94.94 85 ALA A O 1
ATOM 650 N N . VAL A 1 86 ? -4.586 0.428 8.482 1.00 95.12 86 VAL A N 1
ATOM 651 C CA . VAL A 1 86 ? -5.82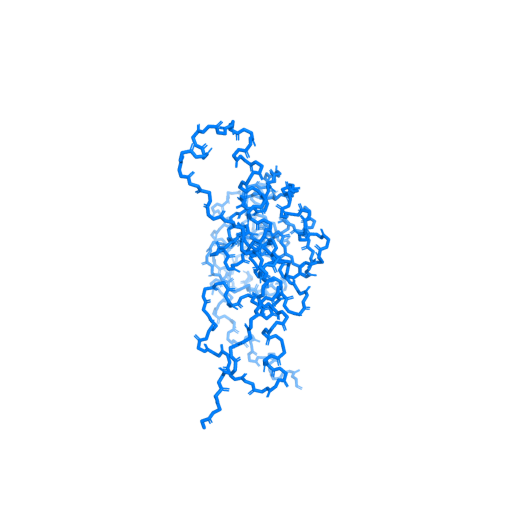8 1.106 8.076 1.00 95.12 86 VAL A CA 1
ATOM 652 C C . VAL A 1 86 ? -5.870 2.536 8.607 1.00 95.12 86 VAL A C 1
ATOM 654 O O . VAL A 1 86 ? -6.214 3.444 7.853 1.00 95.12 86 VAL A O 1
ATOM 657 N N . VAL A 1 87 ? -5.485 2.747 9.870 1.00 93.56 87 VAL A N 1
ATOM 658 C CA . VAL A 1 87 ? -5.436 4.092 10.466 1.00 93.56 87 VAL A CA 1
ATOM 659 C C . VAL A 1 87 ? -4.355 4.941 9.800 1.00 93.56 87 VAL A C 1
ATOM 661 O O . VAL A 1 87 ? -4.641 6.043 9.335 1.00 93.56 87 VAL A O 1
ATOM 664 N N . LYS A 1 88 ? -3.120 4.427 9.712 1.00 92.50 88 LYS A N 1
ATOM 665 C CA . LYS A 1 88 ? -1.966 5.186 9.207 1.00 92.50 88 LYS A CA 1
ATOM 666 C C . LYS A 1 88 ? -2.112 5.559 7.730 1.00 92.50 88 LYS A C 1
ATOM 668 O O . LYS A 1 88 ? -1.692 6.639 7.322 1.00 92.50 88 LYS A O 1
ATOM 673 N N . PHE A 1 89 ? -2.701 4.678 6.923 1.00 93.38 89 PHE A N 1
ATOM 674 C CA . PHE A 1 89 ? -2.796 4.843 5.470 1.00 93.38 89 PHE A CA 1
ATOM 675 C C . PHE A 1 89 ? -4.236 5.020 4.977 1.00 93.38 89 PHE A C 1
ATOM 677 O O . PHE A 1 89 ? -4.554 4.672 3.834 1.00 93.38 89 PHE A O 1
ATOM 684 N N . ALA A 1 90 ? -5.106 5.578 5.822 1.00 89.88 90 ALA A N 1
ATOM 685 C CA . ALA A 1 90 ? -6.482 5.908 5.473 1.00 89.88 90 ALA A CA 1
ATOM 686 C C . ALA A 1 90 ? -6.564 6.661 4.128 1.00 89.88 90 ALA A C 1
ATOM 688 O O . ALA A 1 90 ? -5.774 7.557 3.834 1.00 89.88 90 ALA A O 1
ATOM 689 N N . GLY A 1 91 ? -7.504 6.254 3.269 1.00 89.00 91 GLY A N 1
ATOM 690 C CA . GLY A 1 91 ? -7.682 6.823 1.926 1.00 89.00 91 GLY A CA 1
ATOM 691 C C . GLY A 1 91 ? -6.683 6.335 0.865 1.00 89.00 91 GLY A C 1
ATOM 692 O O . GLY A 1 91 ? -6.928 6.511 -0.328 1.00 89.00 91 GLY A O 1
ATOM 693 N N . ARG A 1 92 ? -5.595 5.647 1.240 1.00 92.62 92 ARG A N 1
ATOM 694 C CA . ARG A 1 92 ? -4.619 5.085 0.288 1.00 92.62 92 ARG A CA 1
ATOM 695 C C . ARG A 1 92 ? -4.963 3.646 -0.083 1.00 92.62 92 ARG A C 1
ATOM 697 O O . ARG A 1 92 ? -4.217 2.712 0.200 1.00 92.62 92 ARG A O 1
ATOM 704 N N . THR A 1 93 ? -6.084 3.464 -0.775 1.00 92.00 93 THR A N 1
ATOM 705 C CA . THR A 1 93 ? -6.653 2.142 -1.097 1.00 92.00 93 THR A CA 1
ATOM 706 C C . THR A 1 93 ? -5.664 1.185 -1.766 1.00 92.00 93 THR A C 1
ATOM 708 O O . THR A 1 93 ? -5.619 0.010 -1.412 1.00 92.00 93 THR A O 1
ATOM 711 N N . VAL A 1 94 ? -4.848 1.660 -2.714 1.00 92.19 94 VAL A N 1
ATOM 712 C CA . VAL A 1 94 ? -3.861 0.808 -3.408 1.00 92.19 94 VAL A CA 1
ATOM 713 C C . VAL A 1 94 ? -2.754 0.347 -2.459 1.00 92.19 94 VAL A C 1
ATOM 715 O O . VAL A 1 94 ? -2.347 -0.812 -2.512 1.00 92.19 94 VAL A O 1
ATOM 718 N N . LEU A 1 95 ? -2.304 1.221 -1.556 1.00 94.56 95 LEU A N 1
ATOM 719 C CA . LEU A 1 95 ? -1.305 0.878 -0.547 1.00 94.56 95 LEU A CA 1
ATOM 720 C C . LEU A 1 95 ? -1.859 -0.146 0.447 1.00 94.56 95 LEU A C 1
ATOM 722 O O . LEU A 1 95 ? -1.220 -1.163 0.688 1.00 94.56 95 LEU A O 1
ATOM 726 N N . LEU A 1 96 ? -3.080 0.063 0.945 1.00 94.88 96 LEU A N 1
ATOM 727 C CA . LEU A 1 96 ? -3.744 -0.878 1.853 1.00 94.88 96 LEU A CA 1
ATOM 728 C C . LEU A 1 96 ? -3.945 -2.260 1.213 1.00 94.88 96 LEU A C 1
ATOM 730 O O . LEU A 1 96 ? -3.672 -3.272 1.851 1.00 94.88 96 LEU A O 1
ATOM 734 N N . ARG A 1 97 ? -4.340 -2.319 -0.067 1.00 92.62 97 ARG A N 1
ATOM 735 C CA . ARG A 1 97 ? -4.427 -3.586 -0.821 1.00 92.62 97 ARG A CA 1
ATOM 736 C C . ARG A 1 97 ? -3.064 -4.238 -1.056 1.00 92.62 97 ARG A C 1
ATOM 738 O O . ARG A 1 97 ? -2.976 -5.456 -1.134 1.00 92.62 97 ARG A O 1
ATOM 745 N N . THR A 1 98 ? -2.008 -3.439 -1.194 1.00 94.00 98 THR A N 1
ATOM 746 C CA . THR A 1 98 ? -0.640 -3.959 -1.327 1.00 94.00 98 THR A CA 1
ATOM 747 C C . THR A 1 98 ? -0.190 -4.592 -0.011 1.00 94.00 98 THR A C 1
ATOM 749 O O . THR A 1 98 ? 0.278 -5.728 -0.001 1.00 94.00 98 THR A O 1
ATOM 752 N N . LEU A 1 99 ? -0.405 -3.891 1.106 1.00 95.56 99 LEU A N 1
ATOM 753 C CA . LEU A 1 99 ? -0.103 -4.383 2.450 1.00 95.56 99 LEU A CA 1
ATOM 754 C C . LEU A 1 99 ? -0.883 -5.648 2.793 1.00 95.56 99 LEU A C 1
ATOM 756 O O . LEU A 1 99 ? -0.302 -6.555 3.378 1.00 95.56 99 LEU A O 1
ATOM 760 N N . SER A 1 100 ? -2.150 -5.751 2.377 1.00 94.94 100 SER A N 1
ATOM 761 C CA . SER A 1 100 ? -2.972 -6.929 2.673 1.00 94.94 100 SER A CA 1
ATOM 762 C C . SER A 1 100 ? -2.485 -8.222 2.006 1.00 94.94 100 SER A C 1
ATOM 764 O O . SER A 1 100 ? -3.033 -9.289 2.266 1.00 94.94 100 SER A O 1
ATOM 766 N N . GLY A 1 101 ? -1.526 -8.129 1.080 1.00 93.56 101 GLY A N 1
ATOM 767 C CA . GLY A 1 101 ? -0.862 -9.289 0.491 1.00 93.56 101 GLY A CA 1
ATOM 768 C C . GLY A 1 101 ? 0.350 -9.774 1.289 1.00 93.56 101 GLY A C 1
ATOM 769 O O . GLY A 1 101 ? 0.809 -10.882 1.041 1.00 93.56 101 GLY A O 1
ATOM 770 N N . LEU A 1 102 ? 0.884 -8.967 2.210 1.00 95.19 102 LEU A N 1
ATOM 771 C CA . LEU A 1 102 ? 2.104 -9.273 2.961 1.00 95.19 102 LEU A CA 1
ATOM 772 C C . LEU A 1 102 ? 1.799 -10.021 4.272 1.00 95.19 102 LEU A C 1
ATOM 774 O O . LEU A 1 102 ? 0.741 -9.802 4.861 1.00 95.19 102 LEU A O 1
ATOM 778 N N . PRO A 1 103 ? 2.747 -10.816 4.801 1.00 93.75 103 PRO A N 1
ATOM 779 C CA . PRO A 1 103 ? 2.689 -11.332 6.169 1.00 93.75 103 PRO A CA 1
ATOM 780 C C . PRO A 1 103 ? 2.503 -10.225 7.216 1.00 93.75 103 PRO A C 1
ATOM 782 O O . PRO A 1 103 ? 3.052 -9.127 7.071 1.00 93.75 103 PRO A O 1
ATOM 785 N N . ALA A 1 104 ? 1.769 -10.522 8.291 1.00 91.38 104 ALA A N 1
ATOM 786 C CA . ALA A 1 104 ? 1.421 -9.551 9.329 1.00 91.38 104 ALA A CA 1
ATOM 787 C C . ALA A 1 104 ? 2.657 -8.892 9.964 1.00 91.38 104 ALA A C 1
ATOM 789 O O . ALA A 1 104 ? 2.672 -7.675 10.157 1.00 91.38 104 ALA A O 1
ATOM 790 N N . GLU A 1 105 ? 3.732 -9.651 10.206 1.00 92.62 105 GLU A N 1
ATOM 791 C CA . GLU A 1 105 ? 4.969 -9.106 10.772 1.00 92.62 105 GLU A CA 1
ATOM 792 C C . GLU A 1 105 ? 5.591 -8.049 9.851 1.00 92.62 105 GLU A C 1
ATOM 794 O O . GLU A 1 105 ? 6.050 -7.005 10.316 1.00 92.62 105 GLU A O 1
ATOM 799 N N . LYS A 1 106 ? 5.565 -8.273 8.529 1.00 94.19 106 LYS A N 1
ATOM 800 C CA . LYS A 1 106 ? 6.065 -7.298 7.547 1.00 94.19 106 LYS A CA 1
ATOM 801 C C . LYS A 1 106 ? 5.185 -6.057 7.498 1.00 94.19 106 LYS A C 1
ATOM 803 O O . LYS A 1 106 ? 5.715 -4.951 7.433 1.00 94.19 106 LYS A O 1
ATOM 808 N N . GLN A 1 107 ? 3.863 -6.216 7.573 1.00 95.44 107 GLN A N 1
ATOM 809 C CA . GLN A 1 107 ? 2.950 -5.072 7.632 1.00 95.44 107 GLN A CA 1
ATOM 810 C C . GLN A 1 107 ? 3.277 -4.168 8.828 1.00 95.44 107 GLN A C 1
ATOM 812 O O . GLN A 1 107 ? 3.409 -2.960 8.650 1.00 95.44 107 GLN A O 1
ATOM 817 N N . ILE A 1 108 ? 3.475 -4.748 10.017 1.00 93.88 108 ILE A N 1
ATOM 818 C CA . ILE A 1 108 ? 3.797 -4.005 11.245 1.00 93.88 108 ILE A CA 1
ATOM 819 C C . ILE A 1 108 ? 5.124 -3.254 11.103 1.00 93.88 108 ILE A C 1
ATOM 821 O O . ILE A 1 108 ? 5.197 -2.068 11.422 1.00 93.88 108 ILE A O 1
ATOM 825 N N . ARG A 1 109 ? 6.175 -3.902 10.585 1.00 95.12 109 ARG A N 1
ATOM 826 C CA . ARG A 1 109 ? 7.477 -3.240 10.399 1.00 95.12 109 ARG A CA 1
ATOM 827 C C . ARG A 1 109 ? 7.385 -2.048 9.439 1.00 95.12 10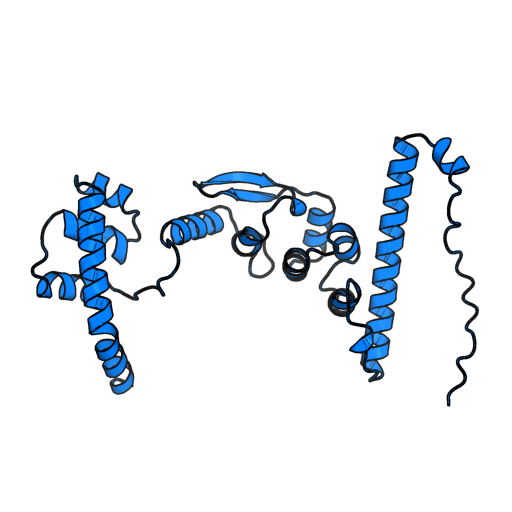9 ARG A C 1
ATOM 829 O O . ARG A 1 109 ? 7.917 -0.982 9.745 1.00 95.12 109 ARG A O 1
ATOM 836 N N . LEU A 1 110 ? 6.646 -2.187 8.337 1.00 95.44 110 LEU A N 1
ATOM 837 C CA . LEU A 1 110 ? 6.419 -1.106 7.369 1.00 95.44 110 LEU A CA 1
ATOM 838 C C . LEU A 1 110 ? 5.563 0.029 7.950 1.00 95.44 110 LEU A C 1
ATOM 840 O O . LEU A 1 110 ? 5.874 1.203 7.752 1.00 95.44 110 LEU A O 1
ATOM 844 N N . VAL A 1 111 ? 4.517 -0.292 8.719 1.00 94.50 111 VAL A N 1
ATOM 845 C CA . VAL A 1 111 ? 3.716 0.703 9.457 1.00 94.50 111 VAL A CA 1
ATOM 846 C C . VAL A 1 111 ? 4.588 1.478 10.449 1.00 94.50 111 VAL A C 1
ATOM 848 O O . VAL A 1 111 ? 4.463 2.700 10.542 1.00 94.50 111 VAL A O 1
ATOM 851 N N . ASN A 1 112 ? 5.540 0.808 11.096 1.00 92.81 112 ASN A N 1
ATOM 852 C CA . ASN A 1 112 ? 6.500 1.415 12.022 1.00 92.81 112 ASN A CA 1
ATOM 853 C C . ASN A 1 112 ? 7.653 2.169 11.336 1.00 92.81 112 ASN A C 1
ATOM 855 O O . ASN A 1 112 ? 8.555 2.658 12.013 1.00 92.81 112 ASN A O 1
ATOM 859 N N . GLY A 1 113 ? 7.614 2.317 10.008 1.00 93.38 113 GLY A N 1
ATOM 860 C CA . GLY A 1 113 ? 8.552 3.156 9.264 1.00 93.38 113 GLY A CA 1
ATOM 861 C C . GLY A 1 113 ? 9.815 2.438 8.798 1.00 93.38 113 GLY A C 1
ATOM 862 O O . GLY A 1 113 ? 10.795 3.109 8.469 1.00 93.38 113 GLY A O 1
ATOM 863 N N . GLU A 1 114 ? 9.814 1.099 8.743 1.00 96.00 114 GLU A N 1
ATOM 864 C CA . GLU A 1 114 ? 10.860 0.368 8.024 1.00 96.00 114 GLU A CA 1
ATOM 865 C C . GLU A 1 114 ? 10.993 0.928 6.602 1.00 96.00 114 GLU A C 1
ATOM 867 O O . GLU A 1 114 ? 10.017 1.049 5.855 1.00 96.00 114 GLU A O 1
ATOM 872 N N . ARG A 1 115 ? 12.227 1.286 6.243 1.00 96.50 115 ARG A N 1
ATOM 873 C CA . ARG A 1 115 ? 12.564 1.745 4.900 1.00 96.50 115 ARG A CA 1
ATOM 874 C C . ARG A 1 115 ? 12.875 0.536 4.037 1.00 96.50 115 ARG A C 1
ATOM 876 O O . ARG A 1 115 ? 13.559 -0.382 4.485 1.00 96.50 115 ARG A O 1
ATOM 883 N N . ILE A 1 116 ? 12.388 0.566 2.807 1.00 95.12 116 ILE A N 1
ATOM 884 C CA . ILE A 1 116 ? 12.664 -0.463 1.816 1.00 95.12 116 ILE A CA 1
ATOM 885 C C . ILE A 1 116 ? 13.389 0.148 0.631 1.00 95.12 116 ILE A C 1
ATOM 887 O O . ILE A 1 116 ? 13.121 1.282 0.225 1.00 95.12 116 ILE A O 1
ATOM 891 N N . THR A 1 117 ? 14.309 -0.624 0.068 1.00 94.12 117 THR A N 1
ATOM 892 C CA . THR A 1 117 ? 15.033 -0.213 -1.124 1.00 94.12 117 THR A CA 1
ATOM 893 C C . THR A 1 117 ? 14.113 -0.306 -2.336 1.00 94.12 117 THR A C 1
ATOM 895 O O . THR A 1 117 ? 13.558 -1.364 -2.650 1.00 94.12 117 THR A O 1
ATOM 898 N N . VAL A 1 118 ? 13.975 0.815 -3.031 1.00 93.88 118 VAL A N 1
ATOM 899 C CA . VAL A 1 118 ? 13.184 0.960 -4.245 1.00 93.88 118 VAL A CA 1
ATOM 900 C C . VAL A 1 118 ? 14.110 1.392 -5.364 1.00 93.88 118 VAL A C 1
ATOM 902 O O . VAL A 1 118 ? 14.779 2.418 -5.264 1.00 93.88 118 VAL A O 1
ATOM 905 N N . VAL A 1 119 ? 14.116 0.632 -6.452 1.00 88.00 119 VAL A N 1
ATOM 906 C CA . VAL A 1 119 ? 14.769 1.063 -7.691 1.00 88.00 119 VAL A CA 1
ATOM 907 C C . VAL A 1 119 ? 13.905 2.154 -8.314 1.00 88.00 119 VAL A C 1
ATOM 909 O O . VAL A 1 119 ? 12.698 1.973 -8.450 1.00 88.00 119 VAL A O 1
ATOM 912 N N . MET A 1 120 ? 14.485 3.287 -8.680 1.00 85.81 120 MET A N 1
ATOM 913 C CA . MET A 1 120 ? 13.825 4.429 -9.308 1.00 85.81 120 MET A CA 1
ATOM 914 C C . MET A 1 120 ? 13.993 4.392 -10.835 1.00 85.81 120 MET A C 1
ATOM 916 O O . MET A 1 120 ? 14.853 3.673 -11.352 1.00 85.81 120 MET A O 1
ATOM 920 N N . PRO A 1 121 ? 13.183 5.156 -11.595 1.00 74.06 121 PRO A N 1
ATOM 921 C CA . PRO A 1 121 ? 13.409 5.312 -13.028 1.00 74.06 121 PRO A CA 1
ATOM 922 C C . PRO A 1 121 ? 14.829 5.832 -13.285 1.00 74.06 121 PRO A C 1
ATOM 924 O O . PRO A 1 121 ? 15.210 6.855 -12.729 1.00 74.06 121 PRO A O 1
ATOM 927 N N . GLY A 1 122 ? 15.600 5.129 -14.116 1.00 70.69 122 GLY A N 1
ATOM 928 C CA . GLY A 1 122 ? 17.029 5.403 -14.325 1.00 70.69 122 GLY A CA 1
ATOM 929 C C . GLY A 1 122 ? 17.962 4.393 -13.651 1.00 70.69 122 GLY A C 1
ATOM 930 O O . GLY A 1 122 ? 19.118 4.301 -14.047 1.00 70.69 122 GLY A O 1
ATOM 931 N N . GLY A 1 123 ? 17.441 3.570 -12.733 1.00 75.75 123 GLY A N 1
ATOM 932 C CA . GLY A 1 123 ? 18.182 2.492 -12.073 1.00 75.75 123 GLY A CA 1
ATOM 933 C C . GLY A 1 123 ? 18.712 2.842 -10.684 1.00 75.75 123 GLY A C 1
ATOM 934 O O . GLY A 1 123 ? 19.264 1.966 -10.029 1.00 75.75 123 GLY A O 1
ATOM 935 N N . ASP A 1 124 ? 18.517 4.077 -10.217 1.00 82.38 124 ASP A N 1
ATOM 936 C CA . ASP A 1 124 ? 18.986 4.511 -8.900 1.00 82.38 124 ASP A CA 1
ATOM 937 C C . ASP A 1 124 ? 18.244 3.789 -7.771 1.00 82.38 124 ASP A C 1
ATOM 939 O O . ASP A 1 124 ? 17.018 3.695 -7.775 1.00 82.38 124 ASP A O 1
ATOM 943 N N . GLU A 1 125 ? 18.971 3.318 -6.765 1.00 90.44 125 GLU A N 1
ATOM 944 C CA . GLU A 1 125 ? 18.389 2.685 -5.583 1.00 90.44 125 GLU A CA 1
ATOM 945 C C . GLU A 1 125 ? 18.170 3.714 -4.473 1.00 90.44 125 GLU A C 1
ATOM 947 O O . GLU A 1 125 ? 19.099 4.397 -4.041 1.00 90.44 125 GLU A O 1
ATOM 952 N N . VAL A 1 126 ? 16.938 3.813 -3.974 1.00 92.50 126 VAL A N 1
ATOM 953 C CA . VAL A 1 126 ? 16.577 4.747 -2.904 1.00 92.50 126 VAL A CA 1
ATOM 954 C C . VAL A 1 126 ? 15.876 4.002 -1.778 1.00 92.50 126 VAL A C 1
ATOM 956 O O . VAL A 1 126 ? 14.927 3.256 -2.000 1.00 92.50 126 VAL A O 1
ATOM 959 N N . GLN A 1 127 ? 16.320 4.230 -0.544 1.00 96.12 127 GLN A N 1
ATOM 960 C CA . GLN A 1 127 ? 15.632 3.750 0.654 1.00 96.12 127 GLN A CA 1
ATOM 961 C C . GLN A 1 127 ? 14.451 4.664 0.963 1.00 96.12 127 GLN A C 1
ATOM 963 O O . GLN A 1 127 ? 14.672 5.832 1.283 1.00 96.12 127 GLN A O 1
ATOM 968 N N . LEU A 1 128 ? 13.222 4.153 0.928 1.00 95.06 128 LEU A N 1
ATOM 969 C CA . LEU A 1 128 ? 12.001 4.924 1.188 1.00 95.06 128 LEU A CA 1
ATOM 970 C C . LEU A 1 128 ? 11.121 4.215 2.225 1.00 95.06 128 LEU A C 1
ATOM 972 O O . LEU A 1 128 ? 11.014 2.989 2.179 1.00 95.06 128 LEU A O 1
ATOM 976 N N . PRO A 1 129 ? 10.467 4.941 3.150 1.00 96.62 129 PRO A N 1
ATOM 977 C CA . PRO A 1 129 ? 9.356 4.367 3.896 1.00 96.62 129 PRO A CA 1
ATOM 978 C C . PRO A 1 129 ? 8.199 4.092 2.927 1.00 96.62 129 PRO A C 1
ATOM 980 O O . PRO A 1 129 ? 8.080 4.740 1.882 1.00 96.62 129 PRO A O 1
ATOM 983 N N . ILE A 1 130 ? 7.334 3.133 3.258 1.00 95.75 130 ILE A N 1
ATOM 984 C CA . ILE A 1 130 ? 6.289 2.684 2.329 1.00 95.75 130 ILE A CA 1
ATOM 985 C C . ILE A 1 130 ? 5.321 3.812 1.933 1.00 95.75 130 ILE A C 1
ATOM 987 O O . ILE A 1 130 ? 4.828 3.844 0.804 1.00 95.75 130 ILE A O 1
ATOM 991 N N . GLU A 1 131 ? 5.082 4.769 2.832 1.00 94.44 131 GLU A N 1
ATOM 992 C CA . GLU A 1 131 ? 4.260 5.943 2.561 1.00 94.44 131 GLU A CA 1
ATOM 993 C C . GLU A 1 131 ? 4.815 6.839 1.449 1.00 94.44 131 GLU A C 1
ATOM 995 O O . GLU A 1 131 ? 4.023 7.418 0.702 1.00 94.44 131 GLU A O 1
ATOM 1000 N N . ASP A 1 132 ? 6.130 6.907 1.284 1.00 95.50 132 ASP A N 1
ATOM 1001 C CA . ASP A 1 132 ? 6.761 7.788 0.299 1.00 95.50 132 ASP A CA 1
ATOM 1002 C C . ASP A 1 132 ? 6.876 7.123 -1.078 1.00 95.50 132 ASP A C 1
ATOM 1004 O O . ASP A 1 132 ? 7.232 7.769 -2.065 1.00 95.50 132 ASP A O 1
ATOM 1008 N N . ILE A 1 133 ? 6.540 5.832 -1.181 1.00 94.25 133 ILE A N 1
ATOM 1009 C CA . ILE A 1 133 ? 6.558 5.114 -2.453 1.00 94.25 133 ILE A CA 1
ATOM 1010 C C . ILE A 1 133 ? 5.362 5.565 -3.299 1.00 94.25 133 ILE A C 1
ATOM 1012 O O . ILE A 1 133 ? 4.205 5.414 -2.880 1.00 94.25 133 ILE A O 1
ATOM 1016 N N . PRO A 1 134 ? 5.595 6.066 -4.527 1.00 90.56 134 PRO A N 1
ATOM 1017 C CA . PRO A 1 134 ? 4.506 6.461 -5.402 1.00 90.56 134 PRO A CA 1
ATOM 1018 C C . PRO A 1 134 ? 3.603 5.274 -5.749 1.00 90.56 134 PRO A C 1
ATOM 1020 O O . PRO A 1 134 ? 4.084 4.184 -6.061 1.00 90.56 134 PRO A O 1
ATOM 1023 N N . THR A 1 135 ? 2.287 5.491 -5.765 1.00 89.69 135 THR A N 1
ATOM 1024 C CA . THR A 1 135 ? 1.278 4.435 -5.958 1.00 89.69 135 THR A CA 1
ATOM 1025 C C . THR A 1 135 ? 1.531 3.572 -7.198 1.00 89.69 135 THR A C 1
ATOM 1027 O O . THR A 1 135 ? 1.445 2.349 -7.132 1.00 89.69 135 THR A O 1
ATOM 1030 N N . GLN A 1 136 ? 1.910 4.188 -8.319 1.00 85.50 136 GLN A N 1
ATOM 1031 C CA . GLN A 1 136 ? 2.232 3.501 -9.574 1.00 85.50 136 GLN A CA 1
ATOM 1032 C C . GLN A 1 136 ? 3.466 2.585 -9.493 1.00 85.50 136 GLN A C 1
ATOM 1034 O O . GLN A 1 136 ? 3.666 1.745 -10.371 1.00 85.50 136 GLN A O 1
ATOM 1039 N N . ARG A 1 137 ? 4.305 2.746 -8.461 1.00 88.25 137 ARG A N 1
ATOM 1040 C CA . ARG A 1 137 ? 5.497 1.923 -8.227 1.00 88.25 137 ARG A CA 1
ATOM 1041 C C . ARG A 1 137 ? 5.237 0.747 -7.294 1.00 88.25 137 ARG A C 1
ATOM 1043 O O . ARG A 1 137 ? 5.982 -0.224 -7.362 1.00 88.25 137 ARG A O 1
ATOM 1050 N N . LEU A 1 138 ? 4.167 0.770 -6.497 1.00 92.00 138 LEU A N 1
ATOM 1051 C CA . LEU A 1 138 ? 3.855 -0.323 -5.570 1.00 92.00 138 LEU A CA 1
ATOM 1052 C C . LEU A 1 138 ? 3.843 -1.711 -6.252 1.00 92.00 138 LEU A C 1
ATOM 1054 O O . LEU A 1 138 ? 4.521 -2.596 -5.744 1.00 92.00 138 LEU A O 1
ATOM 1058 N N . PRO A 1 139 ? 3.237 -1.927 -7.441 1.00 88.69 139 PRO A N 1
ATOM 1059 C CA . PRO A 1 139 ? 3.256 -3.249 -8.095 1.00 88.69 139 PRO A CA 1
ATOM 1060 C C . PRO A 1 139 ? 4.639 -3.707 -8.599 1.00 88.69 139 PRO A C 1
ATOM 1062 O O . PRO A 1 139 ? 4.845 -4.881 -8.919 1.00 88.69 139 PRO A O 1
ATOM 1065 N N . ARG A 1 140 ? 5.585 -2.768 -8.726 1.00 87.69 140 ARG A N 1
ATOM 1066 C CA . ARG A 1 140 ? 6.973 -3.027 -9.137 1.00 87.69 140 ARG A CA 1
ATOM 1067 C C . ARG A 1 140 ? 7.832 -3.402 -7.941 1.00 87.69 140 ARG A C 1
ATOM 1069 O O . ARG A 1 140 ? 8.741 -4.198 -8.095 1.00 87.69 140 ARG A O 1
ATOM 1076 N N . VAL A 1 141 ? 7.515 -2.864 -6.766 1.00 93.12 141 VAL A N 1
ATOM 1077 C CA . VAL A 1 141 ? 8.227 -3.140 -5.512 1.00 93.12 141 VAL A CA 1
ATOM 1078 C C . VAL A 1 141 ? 7.654 -4.364 -4.800 1.00 93.12 141 VAL A C 1
ATOM 1080 O O . VAL A 1 141 ? 8.402 -5.131 -4.210 1.00 93.12 141 VAL A O 1
ATOM 1083 N N . PHE A 1 142 ? 6.345 -4.592 -4.886 1.00 93.50 142 PHE A N 1
ATOM 1084 C CA . PHE A 1 142 ? 5.646 -5.647 -4.158 1.00 93.50 142 PHE A CA 1
ATOM 1085 C C . PHE A 1 142 ? 4.999 -6.647 -5.110 1.00 93.50 142 PHE A C 1
ATOM 1087 O O . PHE A 1 142 ? 4.342 -6.262 -6.081 1.00 93.50 142 PHE A O 1
ATOM 1094 N N . HIS A 1 143 ? 5.151 -7.941 -4.828 1.00 88.25 143 HIS A N 1
ATOM 1095 C CA . HIS A 1 143 ? 4.488 -8.999 -5.586 1.00 88.25 143 HIS A CA 1
ATOM 1096 C C . HIS A 1 143 ? 4.458 -10.321 -4.831 1.00 88.25 143 HIS A C 1
ATOM 1098 O O . HIS A 1 143 ? 5.412 -10.660 -4.143 1.00 88.25 143 HIS A O 1
ATOM 1104 N N . GLY A 1 144 ? 3.376 -11.087 -4.996 1.00 82.25 144 GLY A N 1
ATOM 1105 C CA . GLY A 1 144 ? 3.281 -12.440 -4.439 1.00 82.25 144 GLY A CA 1
ATOM 1106 C C . GLY A 1 144 ? 3.391 -12.501 -2.913 1.00 82.25 144 GLY A C 1
ATOM 1107 O O . GLY A 1 144 ? 3.832 -13.511 -2.385 1.00 82.25 144 GLY A O 1
ATOM 1108 N N . GLY A 1 145 ? 3.034 -11.419 -2.215 1.00 86.75 145 GLY A N 1
ATOM 1109 C CA . GLY A 1 145 ? 3.172 -11.312 -0.760 1.00 86.75 145 GLY A CA 1
ATOM 1110 C C . GLY A 1 145 ? 4.585 -11.016 -0.259 1.00 86.75 145 GLY A C 1
ATOM 1111 O O . GLY A 1 145 ? 4.846 -11.077 0.939 1.00 86.75 145 GLY A O 1
ATOM 1112 N N . GLU A 1 146 ? 5.480 -10.621 -1.160 1.00 91.75 146 GLU A N 1
ATOM 1113 C CA . GLU A 1 146 ? 6.870 -10.309 -0.863 1.00 91.75 146 GLU A CA 1
ATOM 1114 C C . GLU A 1 146 ? 7.268 -8.923 -1.389 1.00 91.75 146 GLU A C 1
ATOM 1116 O O . GLU A 1 146 ? 6.642 -8.361 -2.298 1.00 91.75 146 GLU A O 1
ATOM 1121 N N . ILE A 1 147 ? 8.339 -8.374 -0.810 1.00 92.44 147 ILE A N 1
ATOM 1122 C CA . ILE A 1 147 ? 9.062 -7.236 -1.387 1.00 92.44 147 ILE A CA 1
ATOM 1123 C C . ILE A 1 147 ? 10.036 -7.822 -2.407 1.00 92.44 147 ILE A C 1
ATOM 1125 O O . ILE A 1 147 ? 10.851 -8.681 -2.072 1.00 92.44 147 ILE A O 1
ATOM 1129 N N . ARG A 1 148 ? 9.939 -7.384 -3.660 1.00 90.44 148 ARG A N 1
ATOM 1130 C CA . ARG A 1 148 ? 10.797 -7.864 -4.742 1.00 90.44 148 ARG A CA 1
ATOM 1131 C C . ARG A 1 148 ? 12.259 -7.546 -4.462 1.00 90.44 148 ARG A C 1
ATOM 1133 O O . ARG A 1 148 ? 12.584 -6.461 -3.974 1.00 90.44 148 ARG A O 1
ATOM 1140 N N . SER A 1 149 ? 13.135 -8.459 -4.874 1.00 86.94 149 SER A N 1
ATOM 1141 C CA . SER A 1 149 ? 14.575 -8.221 -4.852 1.00 86.94 149 SER A CA 1
ATOM 1142 C C . SER A 1 149 ? 14.951 -7.026 -5.737 1.00 86.94 149 SER A C 1
ATOM 1144 O O . SER A 1 149 ? 14.243 -6.695 -6.692 1.00 86.94 149 SER A O 1
ATOM 1146 N N . ILE A 1 150 ? 16.093 -6.397 -5.454 1.00 84.25 150 ILE A N 1
ATOM 1147 C CA . ILE A 1 150 ? 16.637 -5.315 -6.293 1.00 84.25 150 ILE A CA 1
ATOM 1148 C C . ILE A 1 150 ? 16.801 -5.774 -7.737 1.00 84.25 150 ILE A C 1
ATOM 1150 O O . ILE A 1 150 ? 16.431 -5.055 -8.661 1.00 84.25 150 ILE A O 1
ATOM 1154 N N . HIS A 1 151 ? 17.291 -7.000 -7.925 1.00 73.44 151 HIS A N 1
ATOM 1155 C CA . HIS A 1 151 ? 17.449 -7.593 -9.243 1.00 73.44 151 HIS A CA 1
ATOM 1156 C C . HIS A 1 151 ? 16.116 -7.649 -10.002 1.00 73.44 151 HIS A C 1
ATOM 1158 O O . HIS A 1 151 ? 16.038 -7.179 -11.135 1.00 73.44 151 HIS A O 1
ATOM 1164 N N . ASP A 1 152 ? 15.045 -8.135 -9.371 1.00 78.31 152 ASP A N 1
ATOM 1165 C CA . ASP A 1 152 ? 13.726 -8.210 -10.009 1.00 78.31 152 ASP A CA 1
ATOM 1166 C C . ASP A 1 152 ? 13.167 -6.824 -10.337 1.00 78.31 152 ASP A C 1
ATOM 1168 O O . ASP A 1 152 ? 12.584 -6.621 -11.404 1.00 78.31 152 ASP A O 1
ATOM 1172 N N . GLN A 1 153 ? 13.354 -5.855 -9.436 1.00 86.19 153 GLN A N 1
ATOM 1173 C CA . GLN A 1 153 ? 12.948 -4.472 -9.672 1.00 86.19 153 GLN A CA 1
ATOM 1174 C C . GLN A 1 153 ? 13.716 -3.868 -10.858 1.00 86.19 153 GLN A C 1
ATOM 1176 O O . GLN A 1 153 ? 13.087 -3.300 -11.748 1.00 86.19 153 GLN A O 1
ATOM 1181 N N . LEU A 1 154 ? 15.041 -4.053 -10.932 1.00 75.75 154 LEU A N 1
ATOM 1182 C CA . LEU A 1 154 ? 15.878 -3.615 -12.057 1.00 75.75 154 LEU A CA 1
ATOM 1183 C C . LEU A 1 154 ? 15.445 -4.262 -13.376 1.00 75.75 154 LEU A C 1
ATOM 1185 O O . LEU A 1 154 ? 15.330 -3.569 -14.385 1.00 75.75 154 LEU A O 1
ATOM 1189 N N . VAL A 1 155 ? 15.147 -5.565 -13.378 1.00 75.25 155 VAL A N 1
ATOM 1190 C CA . VAL A 1 155 ? 14.635 -6.271 -14.564 1.00 75.25 155 VAL A CA 1
ATOM 1191 C C . VAL A 1 155 ? 13.301 -5.673 -15.017 1.00 75.25 155 VAL A C 1
ATOM 1193 O O . VAL A 1 155 ? 13.084 -5.476 -16.214 1.00 75.25 155 VAL A O 1
ATOM 1196 N N . ILE A 1 156 ? 12.404 -5.343 -14.086 1.00 76.06 156 ILE A N 1
ATOM 1197 C CA . ILE A 1 156 ? 11.114 -4.712 -14.393 1.00 76.06 156 ILE A CA 1
ATOM 1198 C C . ILE A 1 156 ? 11.299 -3.277 -14.899 1.00 76.06 156 ILE A C 1
ATOM 1200 O O . ILE A 1 156 ? 10.622 -2.884 -15.853 1.00 76.06 156 ILE A O 1
ATOM 1204 N N . GLU A 1 157 ? 12.202 -2.492 -14.309 1.00 75.25 157 GLU A N 1
ATOM 1205 C CA . GLU A 1 157 ? 12.517 -1.141 -14.783 1.00 75.25 157 GLU A CA 1
ATOM 1206 C C . GLU A 1 157 ? 13.148 -1.177 -16.176 1.00 75.25 157 GLU A C 1
ATOM 1208 O O . GLU A 1 157 ? 12.706 -0.430 -17.044 1.00 75.25 157 GLU A O 1
ATOM 1213 N N . ALA A 1 158 ? 14.077 -2.099 -16.440 1.00 64.94 158 ALA A N 1
ATOM 1214 C CA . ALA A 1 158 ? 14.652 -2.305 -17.767 1.00 64.94 158 ALA A CA 1
ATOM 1215 C C . ALA A 1 158 ? 13.569 -2.680 -18.792 1.00 64.94 158 ALA A C 1
ATOM 1217 O O . ALA A 1 158 ? 13.489 -2.072 -19.856 1.00 64.94 158 ALA A O 1
ATOM 1218 N N . ARG A 1 159 ? 12.660 -3.601 -18.438 1.00 62.41 159 ARG A N 1
ATOM 1219 C CA . ARG A 1 159 ? 11.494 -3.971 -19.265 1.00 62.41 159 ARG A CA 1
ATOM 1220 C C . ARG A 1 159 ? 10.500 -2.828 -19.469 1.00 62.41 159 ARG A C 1
ATOM 1222 O O . ARG A 1 159 ? 9.811 -2.801 -20.478 1.00 62.41 159 ARG A O 1
ATOM 1229 N N . SER A 1 160 ? 10.421 -1.884 -18.537 1.00 52.34 160 SER A N 1
ATOM 1230 C CA . SER A 1 160 ? 9.493 -0.747 -18.615 1.00 52.34 160 SER A CA 1
ATOM 1231 C C . SER A 1 160 ? 10.085 0.459 -19.332 1.00 52.34 160 SER A C 1
ATOM 1233 O O . SER A 1 160 ? 9.359 1.179 -20.005 1.00 52.34 160 SER A O 1
ATOM 1235 N N . GLY A 1 161 ? 11.405 0.644 -19.262 1.00 45.66 161 GLY A N 1
ATOM 1236 C CA . GLY A 1 161 ? 12.148 1.526 -20.164 1.00 45.66 161 GLY A CA 1
ATOM 1237 C C . GLY A 1 161 ? 12.110 1.045 -21.620 1.00 45.66 161 GLY A C 1
ATOM 1238 O O . GLY A 1 161 ? 12.387 1.825 -22.528 1.00 45.66 161 GLY A O 1
ATOM 1239 N N . LEU A 1 162 ? 11.714 -0.214 -21.844 1.00 40.59 162 LEU A N 1
ATOM 1240 C CA . LEU A 1 162 ? 11.440 -0.805 -23.154 1.00 40.59 162 LEU A CA 1
ATOM 1241 C C . LEU A 1 162 ? 9.980 -0.607 -23.637 1.00 40.59 162 LEU A C 1
ATOM 1243 O O . LEU A 1 162 ? 9.677 -1.030 -24.752 1.00 40.59 162 LEU A O 1
ATOM 1247 N N . ASP A 1 163 ? 9.097 0.073 -22.881 1.00 33.66 163 ASP A N 1
ATOM 1248 C CA . ASP A 1 163 ? 7.693 0.325 -23.273 1.00 33.66 163 ASP A CA 1
ATOM 1249 C C . ASP A 1 163 ? 7.296 1.820 -23.184 1.00 33.66 163 ASP A C 1
ATOM 1251 O O . ASP A 1 163 ? 6.861 2.310 -22.134 1.00 33.66 163 ASP A O 1
ATOM 1255 N N . PRO A 1 164 ? 7.400 2.590 -24.286 1.00 35.31 164 PRO A N 1
ATOM 1256 C CA . PRO A 1 164 ? 6.828 3.921 -24.370 1.00 35.31 164 PRO A CA 1
ATOM 1257 C C . PRO A 1 164 ? 5.344 3.783 -24.726 1.00 35.31 164 PRO A C 1
ATOM 1259 O O . PRO A 1 164 ? 4.962 3.910 -25.881 1.00 35.31 164 PRO A O 1
ATOM 1262 N N . ARG A 1 165 ? 4.496 3.537 -23.725 1.00 36.75 165 ARG A N 1
ATOM 1263 C CA . ARG A 1 165 ? 3.028 3.574 -23.854 1.00 36.75 165 ARG A CA 1
ATOM 1264 C C . ARG A 1 165 ? 2.481 2.724 -25.013 1.00 36.75 165 ARG A C 1
ATOM 1266 O O . ARG A 1 165 ? 1.980 3.248 -26.003 1.00 36.75 165 ARG A O 1
ATOM 1273 N N . GLY A 1 166 ? 2.417 1.416 -24.797 1.00 36.66 166 GLY A N 1
ATOM 1274 C CA . GLY A 1 166 ? 1.394 0.587 -25.417 1.00 36.66 166 GLY A CA 1
ATOM 1275 C C . GLY A 1 166 ? 1.843 -0.076 -26.705 1.00 36.66 166 GLY A C 1
ATOM 1276 O O . GLY A 1 166 ? 1.491 0.344 -27.800 1.00 36.66 166 GLY A O 1
ATOM 1277 N N . GLN A 1 167 ? 2.488 -1.223 -26.563 1.00 35.16 167 GLN A N 1
ATOM 1278 C CA . GLN A 1 167 ? 2.364 -2.300 -27.532 1.00 35.16 167 GLN A CA 1
ATOM 1279 C C . GLN A 1 167 ? 2.400 -3.612 -26.761 1.00 35.16 167 GLN A C 1
ATOM 1281 O O . GLN A 1 167 ? 3.374 -3.924 -26.083 1.00 35.16 167 GLN A O 1
ATOM 1286 N N . ARG A 1 168 ? 1.303 -4.377 -26.854 1.00 35.97 168 ARG A N 1
ATOM 1287 C CA . ARG A 1 168 ? 1.293 -5.799 -26.492 1.00 35.97 168 ARG A CA 1
ATOM 1288 C C . ARG A 1 168 ? 2.546 -6.407 -27.108 1.00 35.97 168 ARG A C 1
ATOM 1290 O O . ARG A 1 168 ? 2.731 -6.247 -28.315 1.00 35.97 168 ARG A O 1
ATOM 1297 N N . GLY A 1 169 ? 3.382 -7.020 -26.270 1.00 38.38 169 GLY A N 1
ATOM 1298 C CA . GLY A 1 169 ? 4.618 -7.668 -26.682 1.00 38.38 169 GLY A CA 1
ATOM 1299 C C . GLY A 1 169 ? 4.369 -8.454 -27.956 1.00 38.38 169 GLY A C 1
ATOM 1300 O O . GLY A 1 169 ? 3.550 -9.371 -27.991 1.00 38.38 169 GLY A O 1
ATOM 1301 N N . VAL A 1 170 ? 5.003 -7.996 -29.023 1.00 48.56 170 VAL A N 1
ATOM 1302 C CA . VAL A 1 170 ? 5.078 -8.757 -30.247 1.00 48.56 170 VAL A CA 1
ATOM 1303 C C . VAL A 1 170 ? 5.979 -9.948 -29.923 1.00 48.56 170 VAL A C 1
ATOM 1305 O O . VAL A 1 170 ? 7.150 -9.754 -29.603 1.00 48.56 170 VAL A O 1
ATOM 1308 N N . ASP A 1 171 ? 5.414 -11.151 -29.957 1.00 55.12 171 ASP A N 1
ATOM 1309 C CA . ASP A 1 171 ? 6.111 -12.423 -29.739 1.00 55.12 171 ASP A CA 1
ATOM 1310 C C . ASP A 1 171 ? 6.943 -12.765 -30.993 1.00 55.12 171 ASP A C 1
ATOM 1312 O O . ASP A 1 171 ? 6.658 -13.705 -31.732 1.00 55.12 171 ASP A O 1
ATOM 1316 N N . LEU A 1 172 ? 7.909 -11.894 -31.306 1.00 64.81 172 LEU A N 1
ATOM 1317 C CA . LEU A 1 172 ? 8.857 -12.046 -32.408 1.00 64.81 172 LEU A CA 1
ATOM 1318 C C . LEU A 1 172 ? 10.030 -12.893 -31.918 1.00 64.81 172 LEU A C 1
ATOM 1320 O O . LEU A 1 172 ? 10.959 -12.374 -31.298 1.00 64.81 172 LEU A O 1
ATOM 1324 N N . ASP A 1 173 ? 9.998 -14.190 -32.213 1.00 73.19 173 ASP A N 1
ATOM 1325 C CA . ASP A 1 173 ? 11.184 -15.030 -32.070 1.00 73.19 173 ASP A CA 1
ATOM 1326 C C . ASP A 1 173 ? 12.247 -14.692 -33.138 1.00 73.19 173 ASP A C 1
ATOM 1328 O O . ASP A 1 173 ? 11.998 -13.975 -34.116 1.00 73.19 173 ASP A O 1
ATOM 1332 N N . GLY A 1 174 ? 13.471 -15.192 -32.938 1.00 71.38 174 GLY A N 1
ATOM 1333 C CA . GLY A 1 174 ? 14.592 -14.907 -33.838 1.00 71.38 174 GLY A CA 1
ATOM 1334 C C . GLY A 1 174 ? 14.356 -15.366 -35.279 1.00 71.38 174 GLY A C 1
ATOM 1335 O O . GLY A 1 174 ? 14.772 -14.677 -36.205 1.00 71.38 174 GLY A O 1
ATOM 1336 N N . ALA A 1 175 ? 13.640 -16.474 -35.484 1.00 75.56 175 ALA A N 1
ATOM 1337 C CA . ALA A 1 175 ? 13.374 -17.011 -36.816 1.00 75.56 175 ALA A CA 1
ATOM 1338 C C . ALA A 1 175 ? 12.360 -16.149 -37.584 1.00 75.56 175 ALA A C 1
ATOM 1340 O O . ALA A 1 175 ? 12.540 -15.883 -38.774 1.00 75.56 175 ALA A O 1
ATOM 1341 N N . LEU A 1 176 ? 11.317 -15.667 -36.904 1.00 79.50 176 LEU A N 1
ATOM 1342 C CA . LEU A 1 176 ? 10.328 -14.766 -37.484 1.00 79.50 176 LEU A CA 1
ATOM 1343 C C . LEU A 1 176 ? 10.927 -13.387 -37.776 1.00 79.50 176 LEU A C 1
ATOM 1345 O O . LEU A 1 176 ? 10.634 -12.805 -38.822 1.00 79.50 176 LEU A O 1
ATOM 1349 N N . PHE A 1 177 ? 11.802 -12.885 -36.899 1.00 84.56 177 PHE A N 1
ATOM 1350 C CA . PHE A 1 177 ? 12.572 -11.670 -37.168 1.00 84.56 177 PHE A CA 1
ATOM 1351 C C . PHE A 1 177 ? 13.398 -11.814 -38.453 1.00 84.56 177 PHE A C 1
ATOM 1353 O O . PHE A 1 177 ? 13.300 -10.964 -39.340 1.00 84.56 177 PHE A O 1
ATOM 1360 N N . ASP A 1 178 ? 14.171 -12.898 -38.576 1.00 82.19 178 ASP A N 1
ATOM 1361 C CA . ASP A 1 178 ? 15.066 -13.124 -39.716 1.00 82.19 178 ASP A CA 1
ATOM 1362 C C . ASP A 1 178 ? 14.265 -13.285 -41.028 1.00 82.19 178 ASP A C 1
ATOM 1364 O O . ASP A 1 178 ? 14.639 -12.737 -42.072 1.00 82.19 178 ASP A O 1
ATOM 1368 N N . ALA A 1 179 ? 13.098 -13.938 -40.973 1.00 83.19 179 ALA A N 1
ATOM 1369 C CA . ALA A 1 179 ? 12.181 -14.052 -42.107 1.00 83.19 179 ALA A CA 1
ATOM 1370 C C . ALA A 1 179 ? 11.620 -12.687 -42.550 1.00 83.19 179 ALA A C 1
ATOM 1372 O O . ALA A 1 179 ? 11.616 -12.373 -43.743 1.00 83.19 179 ALA A O 1
ATOM 1373 N N . ILE A 1 180 ? 11.187 -11.846 -41.606 1.00 85.75 180 ILE A N 1
ATOM 1374 C CA . ILE A 1 180 ? 10.673 -10.501 -41.905 1.00 85.75 180 ILE A CA 1
ATOM 1375 C C . ILE A 1 180 ? 11.780 -9.607 -42.465 1.00 85.75 180 ILE A C 1
ATOM 1377 O O . ILE A 1 180 ? 11.560 -8.919 -43.462 1.00 85.75 180 ILE A O 1
ATOM 1381 N N . ALA A 1 181 ? 12.974 -9.630 -41.866 1.00 86.69 181 ALA A N 1
ATOM 1382 C CA . ALA A 1 181 ? 14.120 -8.869 -42.355 1.00 86.69 181 ALA A CA 1
ATOM 1383 C C . ALA A 1 181 ? 14.450 -9.236 -43.811 1.00 86.69 181 ALA A C 1
ATOM 1385 O O . ALA A 1 181 ? 14.641 -8.343 -44.640 1.00 86.69 181 ALA A O 1
ATOM 1386 N N . THR A 1 182 ? 14.405 -10.533 -44.134 1.00 88.12 182 THR A N 1
ATOM 1387 C CA . THR A 1 182 ? 14.613 -11.057 -45.490 1.00 88.12 182 THR A CA 1
ATOM 1388 C C . THR A 1 182 ? 13.555 -10.546 -46.470 1.00 88.12 182 THR A C 1
ATOM 1390 O O . THR A 1 182 ? 13.905 -10.000 -47.515 1.00 88.12 182 THR A O 1
ATOM 1393 N N . VAL A 1 183 ? 12.264 -10.650 -46.131 1.00 85.44 183 VAL A N 1
ATOM 1394 C CA . VAL A 1 183 ? 11.158 -10.178 -46.991 1.00 85.44 183 VAL A CA 1
ATOM 1395 C C . VAL A 1 183 ? 11.227 -8.668 -47.228 1.00 85.44 183 VAL A C 1
ATOM 1397 O O . VAL A 1 183 ? 10.946 -8.193 -48.326 1.00 85.44 183 VAL A O 1
ATOM 1400 N N . LEU A 1 184 ? 11.640 -7.902 -46.218 1.00 84.69 184 LEU A N 1
ATOM 1401 C CA . LEU A 1 184 ? 11.803 -6.452 -46.319 1.00 84.69 184 LEU A CA 1
ATOM 1402 C C . LEU A 1 184 ? 13.080 -6.021 -47.059 1.00 84.69 184 LEU A C 1
ATOM 1404 O O . LEU A 1 184 ? 13.351 -4.816 -47.115 1.00 84.69 184 LEU A O 1
ATOM 1408 N N . GLY A 1 185 ? 13.903 -6.966 -47.534 1.00 85.50 185 GLY A N 1
ATOM 1409 C CA . GLY A 1 185 ? 15.218 -6.688 -48.116 1.00 85.50 185 GLY A CA 1
ATOM 1410 C C . GLY A 1 185 ? 16.137 -5.920 -47.163 1.00 85.50 185 GLY A C 1
ATOM 1411 O O . GLY A 1 185 ? 16.958 -5.117 -47.599 1.00 85.50 185 GLY A O 1
ATOM 1412 N N . SER A 1 186 ? 15.940 -6.081 -45.853 1.00 83.81 186 SER A N 1
ATOM 1413 C CA . SER A 1 186 ? 16.664 -5.327 -44.833 1.00 83.81 186 SER A CA 1
ATOM 1414 C C . SER A 1 186 ? 17.907 -6.100 -44.428 1.00 83.81 186 SER A C 1
ATOM 1416 O O . SER A 1 186 ? 17.810 -7.221 -43.938 1.00 83.81 186 SER A O 1
ATOM 1418 N N . SER A 1 187 ? 19.074 -5.488 -44.595 1.00 81.12 187 SER A N 1
ATOM 1419 C CA . SER A 1 187 ? 20.353 -6.078 -44.208 1.00 81.12 187 SER A CA 1
ATOM 1420 C C . SER A 1 187 ? 21.303 -5.036 -43.614 1.00 81.12 187 SER A C 1
ATOM 1422 O O . SER A 1 187 ? 21.094 -3.824 -43.724 1.00 81.12 187 SER A O 1
ATOM 1424 N N . GLY A 1 188 ? 22.353 -5.528 -42.958 1.00 86.31 188 GLY A N 1
ATOM 1425 C CA . GLY A 1 188 ? 23.449 -4.725 -42.431 1.00 86.31 188 GLY A CA 1
ATOM 1426 C C . GLY A 1 188 ? 23.300 -4.319 -40.966 1.00 86.31 188 GLY A C 1
ATOM 1427 O O . GLY A 1 188 ? 22.320 -4.618 -40.288 1.00 86.31 188 GLY A O 1
ATOM 1428 N N . ARG A 1 189 ? 24.291 -3.555 -40.503 1.00 78.81 189 ARG A N 1
ATOM 1429 C CA . ARG A 1 189 ? 24.540 -3.228 -39.091 1.00 78.81 189 ARG A CA 1
ATOM 1430 C C . ARG A 1 189 ? 23.341 -2.657 -38.318 1.00 78.81 189 ARG A C 1
ATOM 1432 O O . ARG A 1 189 ? 23.173 -2.927 -37.134 1.00 78.81 189 ARG A O 1
ATOM 1439 N N . GLY A 1 190 ? 22.475 -1.881 -38.971 1.00 83.38 190 GLY A N 1
ATOM 1440 C CA . GLY A 1 190 ? 21.254 -1.368 -38.335 1.00 83.38 190 GLY A CA 1
ATOM 1441 C C . GLY A 1 190 ? 20.213 -2.457 -38.043 1.00 83.38 190 GLY A C 1
ATOM 1442 O O . GLY A 1 190 ? 19.488 -2.362 -37.056 1.00 83.38 190 GLY A O 1
ATOM 1443 N N . VAL A 1 191 ? 20.145 -3.489 -38.889 1.00 87.69 191 VAL A N 1
ATOM 1444 C CA . VAL A 1 191 ? 19.265 -4.653 -38.717 1.00 87.69 191 VAL A CA 1
ATOM 1445 C C . VAL A 1 191 ? 19.831 -5.583 -37.651 1.00 87.69 191 VAL A C 1
ATOM 1447 O O . VAL A 1 191 ? 19.075 -6.034 -36.797 1.00 87.69 191 VAL A O 1
ATOM 1450 N N . ASP A 1 192 ? 21.152 -5.775 -37.621 1.00 82.00 192 ASP A N 1
ATOM 1451 C CA . ASP A 1 192 ? 21.831 -6.554 -36.577 1.00 82.00 192 ASP A CA 1
ATOM 1452 C C . ASP A 1 192 ? 21.589 -5.946 -35.188 1.00 82.00 192 ASP A C 1
ATOM 1454 O O . ASP A 1 192 ? 21.205 -6.641 -34.246 1.00 82.00 192 ASP A O 1
ATOM 1458 N N . ALA A 1 193 ? 21.708 -4.620 -35.077 1.00 80.25 193 ALA A N 1
ATOM 1459 C CA . ALA A 1 193 ? 21.382 -3.898 -33.852 1.00 80.25 193 ALA A CA 1
ATOM 1460 C C . ALA A 1 193 ? 19.887 -4.011 -33.493 1.00 80.25 193 ALA A C 1
ATOM 1462 O O . ALA A 1 193 ? 19.542 -4.221 -32.332 1.00 80.25 193 ALA A O 1
ATOM 1463 N N . ALA A 1 194 ? 18.977 -3.928 -34.471 1.00 85.06 194 ALA A N 1
ATOM 1464 C CA . ALA A 1 194 ? 17.545 -4.127 -34.230 1.00 85.06 194 ALA A CA 1
ATOM 1465 C C . ALA A 1 194 ? 17.221 -5.560 -33.764 1.00 85.06 194 ALA A C 1
ATOM 1467 O O . ALA A 1 194 ? 16.364 -5.746 -32.897 1.00 85.06 194 ALA A O 1
ATOM 1468 N N . ARG A 1 195 ? 17.944 -6.561 -34.279 1.00 83.44 195 ARG A N 1
ATOM 1469 C CA . ARG A 1 195 ? 17.843 -7.961 -33.853 1.00 83.44 195 ARG A CA 1
ATOM 1470 C C . ARG A 1 195 ? 18.265 -8.124 -32.403 1.00 83.44 195 ARG A C 1
ATOM 1472 O O . ARG A 1 195 ? 17.556 -8.764 -31.638 1.00 83.44 195 ARG A O 1
ATOM 1479 N N . MET A 1 196 ? 19.374 -7.505 -32.003 1.00 77.75 196 MET A N 1
ATOM 1480 C CA . MET A 1 196 ? 19.839 -7.516 -30.611 1.00 77.75 196 MET A CA 1
ATOM 1481 C C . MET A 1 196 ? 18.819 -6.894 -29.651 1.00 77.75 196 MET A C 1
ATOM 1483 O O . MET A 1 196 ? 18.660 -7.362 -28.525 1.00 77.75 196 MET A O 1
ATOM 1487 N N . VAL A 1 197 ? 18.088 -5.870 -30.095 1.00 77.50 197 VAL A N 1
ATOM 1488 C CA . VAL A 1 197 ? 17.023 -5.257 -29.291 1.00 77.50 197 VAL A CA 1
ATOM 1489 C C . VAL A 1 197 ? 15.819 -6.191 -29.140 1.00 77.50 197 VAL A C 1
ATOM 1491 O O . VAL A 1 197 ? 15.313 -6.348 -28.033 1.00 77.50 197 VAL A O 1
ATOM 1494 N N . ILE A 1 198 ? 15.352 -6.811 -30.228 1.00 76.75 198 ILE A N 1
ATOM 1495 C CA . ILE A 1 198 ? 14.130 -7.637 -30.214 1.00 76.75 198 ILE A CA 1
ATOM 1496 C C . ILE A 1 198 ? 14.387 -9.031 -29.634 1.00 76.75 198 ILE A C 1
ATOM 1498 O O . ILE A 1 198 ? 13.631 -9.484 -28.782 1.00 76.75 198 ILE A O 1
ATOM 1502 N N . VAL A 1 199 ? 15.449 -9.698 -30.081 1.00 75.38 199 VAL A N 1
ATOM 1503 C CA . VAL A 1 199 ? 15.736 -11.104 -29.760 1.00 75.38 199 VAL A CA 1
ATOM 1504 C C . VAL A 1 199 ? 16.534 -11.227 -28.465 1.00 75.38 199 VAL A C 1
ATOM 1506 O O . VAL A 1 199 ? 16.268 -12.115 -27.661 1.00 75.38 199 VAL A O 1
ATOM 1509 N N . SER A 1 200 ? 17.499 -10.330 -28.243 1.00 70.19 200 SER A N 1
ATOM 1510 C CA . SER A 1 200 ? 18.396 -10.386 -27.078 1.00 70.19 200 SER A CA 1
ATOM 1511 C C . SER A 1 200 ? 18.002 -9.419 -25.956 1.00 70.19 200 SER A C 1
ATOM 1513 O O . SER A 1 200 ? 18.672 -9.377 -24.926 1.00 70.19 200 SER A O 1
ATOM 1515 N N . GLY A 1 201 ? 16.941 -8.625 -26.139 1.00 67.50 201 GLY A N 1
ATOM 1516 C CA . GLY A 1 201 ? 16.434 -7.689 -25.131 1.00 67.50 201 GLY A CA 1
ATOM 1517 C C . GLY A 1 201 ? 17.367 -6.515 -24.810 1.00 67.50 201 GLY A C 1
ATOM 1518 O O . GLY A 1 201 ? 17.222 -5.896 -23.756 1.00 67.50 201 GLY A O 1
ATOM 1519 N N . MET A 1 202 ? 18.339 -6.206 -25.677 1.00 72.06 202 MET A N 1
ATOM 1520 C CA . MET A 1 202 ? 19.247 -5.073 -25.467 1.00 72.06 202 MET A CA 1
ATOM 1521 C C . MET A 1 202 ? 18.512 -3.736 -25.610 1.00 72.06 202 MET A C 1
ATOM 1523 O O . MET A 1 202 ? 17.552 -3.604 -26.369 1.00 72.06 202 MET A O 1
ATOM 1527 N N . THR A 1 203 ? 18.995 -2.694 -24.927 1.00 78.94 203 THR A N 1
ATOM 1528 C CA . THR A 1 203 ? 18.499 -1.336 -25.193 1.00 78.94 203 THR A CA 1
ATOM 1529 C C . THR A 1 203 ? 18.938 -0.877 -26.584 1.00 78.94 203 THR A C 1
ATOM 1531 O O . THR A 1 203 ? 19.991 -1.279 -27.084 1.00 78.94 203 THR A O 1
ATOM 1534 N N . THR A 1 204 ? 18.165 0.017 -27.205 1.00 72.69 204 THR A N 1
ATOM 1535 C CA . THR A 1 204 ? 18.515 0.580 -28.521 1.00 72.69 204 THR A CA 1
ATOM 1536 C C . THR A 1 204 ? 19.851 1.310 -28.499 1.00 72.69 204 THR A C 1
ATOM 1538 O O . THR A 1 204 ? 20.581 1.253 -29.482 1.00 72.69 204 THR A O 1
ATOM 1541 N N . LYS A 1 205 ? 20.192 1.950 -27.374 1.00 73.94 205 LYS A N 1
ATOM 1542 C CA . LYS A 1 205 ? 21.487 2.600 -27.164 1.00 73.94 205 LYS A CA 1
ATOM 1543 C C . LYS A 1 205 ? 22.616 1.569 -27.114 1.00 73.94 205 LYS A C 1
ATOM 1545 O O . LYS A 1 205 ? 23.545 1.656 -27.900 1.00 73.94 205 LYS A O 1
ATOM 1550 N N . SER A 1 206 ? 22.492 0.547 -26.267 1.00 64.38 206 SER A N 1
ATOM 1551 C CA . SER A 1 206 ? 23.521 -0.491 -26.121 1.00 64.38 206 SER A CA 1
ATOM 1552 C C . SER A 1 206 ? 23.759 -1.271 -27.417 1.00 64.38 206 SER A C 1
ATOM 1554 O O . SER A 1 206 ? 24.901 -1.565 -27.746 1.00 64.38 206 SER A O 1
ATOM 1556 N N . ALA A 1 207 ? 22.702 -1.584 -28.172 1.00 71.56 207 ALA A N 1
ATOM 1557 C CA . ALA A 1 207 ? 22.828 -2.252 -29.466 1.00 71.56 207 ALA A CA 1
ATOM 1558 C C . ALA A 1 207 ? 23.457 -1.339 -30.536 1.00 71.56 207 ALA A C 1
ATOM 1560 O O . ALA A 1 207 ? 24.262 -1.795 -31.344 1.00 71.56 207 ALA A O 1
ATOM 1561 N N . ALA A 1 208 ? 23.117 -0.046 -30.526 1.00 80.12 208 ALA A N 1
ATOM 1562 C CA . ALA A 1 208 ? 23.717 0.950 -31.411 1.00 80.12 208 ALA A CA 1
ATOM 1563 C C . ALA A 1 208 ? 25.224 1.106 -31.149 1.00 80.12 208 ALA A C 1
ATOM 1565 O O . ALA A 1 208 ? 26.016 1.029 -32.089 1.00 80.12 208 ALA A O 1
ATOM 1566 N N . ASP A 1 209 ? 25.611 1.233 -29.877 1.00 78.00 209 ASP A N 1
ATOM 1567 C CA . ASP A 1 209 ? 27.006 1.354 -29.444 1.00 78.00 209 ASP A CA 1
ATOM 1568 C C . ASP A 1 209 ? 27.807 0.083 -29.781 1.00 78.00 209 ASP A C 1
ATOM 1570 O O . ASP A 1 209 ? 28.922 0.170 -30.291 1.00 78.00 209 ASP A O 1
ATOM 1574 N N . TYR A 1 210 ? 27.220 -1.102 -29.570 1.00 70.06 210 TYR A N 1
ATOM 1575 C CA . TYR A 1 210 ? 27.867 -2.391 -29.840 1.00 70.06 210 TYR A CA 1
ATOM 1576 C C . TYR A 1 210 ? 28.160 -2.617 -31.329 1.00 70.06 210 TYR A C 1
ATOM 1578 O O . TYR A 1 210 ? 29.223 -3.114 -31.692 1.00 70.06 210 TYR A O 1
ATOM 1586 N N . VAL A 1 211 ? 27.222 -2.248 -32.204 1.00 80.94 211 VAL A N 1
ATOM 1587 C CA . VAL A 1 211 ? 27.350 -2.468 -33.654 1.00 80.94 211 VAL A CA 1
ATOM 1588 C C . VAL A 1 211 ? 27.998 -1.263 -34.369 1.00 80.94 211 VAL A C 1
ATOM 1590 O O . VAL A 1 211 ? 28.375 -1.340 -35.544 1.00 80.94 211 VAL A O 1
ATOM 1593 N N . GLY A 1 212 ? 28.170 -0.139 -33.668 1.00 86.06 212 GLY A N 1
ATOM 1594 C CA . GLY A 1 212 ? 28.760 1.086 -34.209 1.00 86.06 212 GLY A CA 1
ATOM 1595 C C . GLY A 1 212 ? 27.844 1.794 -35.210 1.00 86.06 212 GLY A C 1
ATOM 1596 O O . GLY A 1 212 ? 28.283 2.173 -36.297 1.00 86.06 212 GLY A O 1
ATOM 1597 N N . VAL A 1 213 ? 26.559 1.935 -34.871 1.00 88.62 213 VAL A N 1
ATOM 1598 C CA . VAL A 1 213 ? 25.545 2.655 -35.663 1.00 88.62 213 VAL A CA 1
ATOM 1599 C C . VAL A 1 213 ? 24.829 3.696 -34.808 1.00 88.62 213 VAL A C 1
ATOM 1601 O O . VAL A 1 213 ? 24.904 3.666 -33.587 1.00 88.62 213 VAL A O 1
ATOM 1604 N N . SER A 1 214 ? 24.110 4.636 -35.426 1.00 89.81 214 SER A N 1
ATOM 1605 C CA . SER A 1 214 ? 23.318 5.604 -34.661 1.00 89.81 214 SER A CA 1
ATOM 1606 C C . SER A 1 214 ? 22.055 4.964 -34.083 1.00 89.81 214 SER A C 1
ATOM 1608 O O . SER A 1 214 ? 21.413 4.126 -34.721 1.00 89.81 214 SER A O 1
ATOM 1610 N N . GLN A 1 215 ? 21.627 5.426 -32.907 1.00 82.62 215 GLN A N 1
ATOM 1611 C CA . GLN A 1 215 ? 20.366 4.989 -32.297 1.00 82.62 215 GLN A CA 1
ATOM 1612 C C . GLN A 1 215 ? 19.159 5.255 -33.219 1.00 82.62 215 GLN A C 1
ATOM 1614 O O . GLN A 1 215 ? 18.222 4.461 -33.271 1.00 82.62 215 GLN A O 1
ATOM 1619 N N . THR A 1 216 ? 19.210 6.326 -34.020 1.00 82.62 216 THR A N 1
ATOM 1620 C CA . THR A 1 216 ? 18.210 6.642 -35.053 1.00 82.62 216 THR A CA 1
ATOM 1621 C C . THR A 1 216 ? 18.126 5.560 -36.132 1.00 82.62 216 THR A C 1
ATOM 1623 O O . THR A 1 216 ? 17.023 5.188 -36.532 1.00 82.62 216 THR A O 1
ATOM 1626 N N . ALA A 1 217 ? 19.262 5.011 -36.575 1.00 80.56 217 ALA A N 1
ATOM 1627 C CA . ALA A 1 217 ? 19.287 3.926 -37.554 1.00 80.56 217 ALA A CA 1
ATOM 1628 C C . ALA A 1 217 ? 18.675 2.634 -36.988 1.00 80.56 217 ALA A C 1
ATOM 1630 O O . ALA A 1 217 ? 17.915 1.962 -37.686 1.00 80.56 217 ALA A O 1
ATOM 1631 N N . VAL A 1 218 ? 18.939 2.325 -35.713 1.00 82.12 218 VAL A N 1
ATOM 1632 C CA . VAL A 1 218 ? 18.332 1.176 -35.016 1.00 82.12 218 VAL A CA 1
ATOM 1633 C C . VAL A 1 218 ? 16.818 1.354 -34.894 1.00 82.12 218 VAL A C 1
ATOM 1635 O O . VAL A 1 218 ? 16.053 0.463 -35.260 1.00 82.12 218 VAL A O 1
ATOM 1638 N N . ASN A 1 219 ? 16.366 2.535 -34.461 1.00 80.62 219 ASN A N 1
ATOM 1639 C CA . ASN A 1 219 ? 14.942 2.855 -34.335 1.00 80.62 219 ASN A CA 1
ATOM 1640 C C . ASN A 1 219 ? 14.204 2.766 -35.679 1.00 80.62 219 ASN A C 1
ATOM 1642 O O . ASN A 1 219 ? 13.085 2.254 -35.733 1.00 80.62 219 ASN A O 1
ATOM 1646 N N . HIS A 1 220 ? 14.834 3.216 -36.768 1.00 85.44 220 HIS A N 1
ATOM 1647 C CA . HIS A 1 220 ? 14.278 3.096 -38.115 1.00 85.44 220 HIS A CA 1
ATOM 1648 C C . HIS A 1 220 ? 14.041 1.628 -38.509 1.00 85.44 220 HIS A C 1
ATOM 1650 O O . HIS A 1 220 ? 12.964 1.294 -39.004 1.00 85.44 220 HIS A O 1
ATOM 1656 N N . GLN A 1 221 ? 15.004 0.735 -38.248 1.00 86.69 221 GLN A N 1
ATOM 1657 C CA . GLN A 1 221 ? 14.838 -0.691 -38.553 1.00 86.69 221 GLN A CA 1
ATOM 1658 C C . GLN A 1 221 ? 13.802 -1.366 -37.647 1.00 86.69 221 GLN A C 1
ATOM 1660 O O . GLN A 1 221 ? 12.956 -2.110 -38.139 1.00 86.69 221 GLN A O 1
ATOM 1665 N N . LEU A 1 222 ? 13.791 -1.051 -36.348 1.00 81.88 222 LEU A N 1
ATOM 1666 C CA . LEU A 1 222 ? 12.783 -1.564 -35.414 1.00 81.88 222 LEU A CA 1
ATOM 1667 C C . LEU A 1 222 ? 11.360 -1.200 -35.837 1.00 81.88 222 LEU A C 1
ATOM 1669 O O . LEU A 1 222 ? 10.465 -2.041 -35.755 1.00 81.88 222 LEU A O 1
ATOM 1673 N N . ARG A 1 223 ? 11.151 0.033 -36.313 1.00 82.50 223 ARG A N 1
ATOM 1674 C CA . ARG A 1 223 ? 9.841 0.479 -36.794 1.00 82.50 223 ARG A CA 1
ATOM 1675 C C . ARG A 1 223 ? 9.372 -0.362 -37.981 1.00 82.50 223 ARG A C 1
ATOM 1677 O O . ARG A 1 223 ? 8.287 -0.929 -37.920 1.00 82.50 223 ARG A O 1
ATOM 1684 N N . ARG A 1 224 ? 10.220 -0.516 -39.004 1.00 83.75 224 ARG A N 1
ATOM 1685 C CA . ARG A 1 224 ? 9.910 -1.293 -40.219 1.00 83.75 224 ARG A CA 1
ATOM 1686 C C . ARG A 1 224 ? 9.577 -2.755 -39.914 1.00 83.75 224 ARG A C 1
ATOM 1688 O O . ARG A 1 224 ? 8.616 -3.294 -40.454 1.00 83.75 224 ARG A O 1
ATOM 1695 N N . ILE A 1 225 ? 10.344 -3.388 -39.026 1.00 83.56 225 ILE A N 1
ATOM 1696 C CA . ILE A 1 225 ? 10.151 -4.798 -38.656 1.00 83.56 225 ILE A CA 1
ATOM 1697 C C . ILE A 1 225 ? 8.849 -4.989 -37.868 1.00 83.56 225 ILE A C 1
ATOM 1699 O O . ILE A 1 225 ? 8.100 -5.927 -38.137 1.00 83.56 225 ILE A O 1
ATOM 1703 N N . ARG A 1 226 ? 8.530 -4.079 -36.939 1.00 81.31 226 ARG A N 1
ATOM 1704 C CA . ARG A 1 226 ? 7.265 -4.120 -36.184 1.00 81.31 226 ARG A CA 1
ATOM 1705 C C . ARG A 1 226 ? 6.048 -3.858 -37.068 1.00 81.31 226 ARG A C 1
ATOM 1707 O O . ARG A 1 226 ? 5.039 -4.537 -36.903 1.00 81.31 226 ARG A O 1
ATOM 1714 N N . GLU A 1 227 ? 6.141 -2.912 -38.003 1.00 79.56 227 GLU A N 1
ATOM 1715 C CA . GLU A 1 227 ? 5.086 -2.635 -38.988 1.00 79.56 227 GLU A CA 1
ATOM 1716 C C . GLU A 1 227 ? 4.800 -3.876 -39.845 1.00 79.56 227 GLU A C 1
ATOM 1718 O O . GLU A 1 227 ? 3.649 -4.292 -39.967 1.00 79.56 227 GLU A O 1
ATOM 1723 N N . ALA A 1 228 ? 5.843 -4.530 -40.363 1.00 80.31 228 ALA A N 1
ATOM 1724 C CA . ALA A 1 228 ? 5.692 -5.761 -41.133 1.00 80.31 228 ALA A CA 1
ATOM 1725 C C . ALA A 1 228 ? 5.108 -6.910 -40.298 1.00 80.31 228 ALA A C 1
ATOM 1727 O O . ALA A 1 228 ? 4.201 -7.606 -40.752 1.00 80.31 228 ALA A O 1
ATOM 1728 N N . HIS A 1 229 ? 5.560 -7.077 -39.053 1.00 80.69 229 HIS A N 1
ATOM 1729 C CA . HIS A 1 229 ? 4.991 -8.074 -38.152 1.00 80.69 229 HIS A CA 1
ATOM 1730 C C . HIS A 1 229 ? 3.502 -7.827 -37.878 1.00 80.69 229 HIS A C 1
ATOM 1732 O O . HIS A 1 229 ? 2.707 -8.760 -37.918 1.00 80.69 229 HIS A O 1
ATOM 1738 N N . ALA A 1 230 ? 3.097 -6.577 -37.637 1.00 74.56 230 ALA A N 1
ATOM 1739 C CA . ALA A 1 230 ? 1.700 -6.236 -37.378 1.00 74.56 230 ALA A CA 1
ATOM 1740 C C . ALA A 1 230 ? 0.772 -6.611 -38.548 1.00 74.56 230 ALA A C 1
ATOM 1742 O O . ALA A 1 230 ? -0.361 -7.032 -38.318 1.00 74.56 230 ALA A O 1
ATOM 1743 N N . VAL A 1 231 ? 1.261 -6.512 -39.789 1.00 78.44 231 VAL A N 1
ATOM 1744 C CA . VAL A 1 231 ? 0.539 -6.964 -40.991 1.00 78.44 231 VAL A CA 1
ATOM 1745 C C . VAL A 1 231 ? 0.433 -8.492 -41.049 1.00 78.44 231 VAL A C 1
ATOM 1747 O O . VAL A 1 231 ? -0.586 -9.023 -41.488 1.00 78.44 231 VAL A O 1
ATOM 1750 N N . LEU A 1 232 ? 1.461 -9.208 -40.590 1.00 75.56 232 LEU A N 1
ATOM 1751 C CA . LEU A 1 232 ? 1.525 -10.673 -40.618 1.00 75.56 232 LEU A CA 1
ATOM 1752 C C . LEU A 1 232 ? 0.787 -11.342 -39.447 1.00 75.56 232 LEU A C 1
ATOM 1754 O O . LEU A 1 232 ? 0.321 -12.474 -39.582 1.00 75.56 232 LEU A O 1
ATOM 1758 N N . GLU A 1 233 ? 0.631 -10.644 -38.323 1.00 74.81 233 GLU A N 1
ATOM 1759 C CA . GLU A 1 233 ? 0.062 -11.166 -37.076 1.00 74.81 233 GLU A CA 1
ATOM 1760 C C . GLU A 1 233 ? -1.299 -11.884 -37.246 1.00 74.81 233 GLU A C 1
ATOM 1762 O O . GLU A 1 233 ? -1.467 -12.981 -36.701 1.00 74.81 233 GLU A O 1
ATOM 1767 N N . PRO A 1 234 ? -2.272 -11.374 -38.034 1.00 73.50 234 PRO A N 1
ATOM 1768 C CA . PRO A 1 234 ? -3.539 -12.076 -38.262 1.00 73.50 234 PRO A CA 1
ATOM 1769 C C . PRO A 1 234 ? -3.378 -13.436 -38.963 1.00 73.50 234 PRO A C 1
ATOM 1771 O O . PRO A 1 234 ? -4.152 -14.358 -38.703 1.00 73.50 234 PRO A O 1
ATOM 1774 N N . PHE A 1 235 ? -2.375 -13.578 -39.833 1.00 72.19 235 PHE A N 1
ATOM 1775 C CA . PHE A 1 235 ? -2.108 -14.804 -40.593 1.00 72.19 235 PHE A CA 1
ATOM 1776 C C . PHE A 1 235 ? -1.353 -15.837 -39.752 1.00 72.19 235 PHE A C 1
ATOM 1778 O O . PHE A 1 235 ? -1.663 -17.029 -39.798 1.00 72.19 235 PHE A O 1
ATOM 1785 N N . LEU A 1 236 ? -0.411 -15.376 -38.926 1.00 69.38 236 LEU A N 1
ATOM 1786 C CA . LEU A 1 236 ? 0.354 -16.222 -38.008 1.00 69.38 236 LEU A CA 1
ATOM 1787 C C . LEU A 1 236 ? -0.538 -16.826 -36.911 1.00 69.38 236 LEU A C 1
ATOM 1789 O O . LEU A 1 236 ? -0.368 -17.990 -36.542 1.00 69.38 236 LEU A O 1
ATOM 1793 N N . ARG A 1 237 ? -1.540 -16.073 -36.435 1.00 65.69 237 ARG A N 1
ATOM 1794 C CA . ARG A 1 237 ? -2.513 -16.553 -35.438 1.00 65.69 237 ARG A CA 1
ATOM 1795 C C . ARG A 1 237 ? -3.464 -17.622 -35.971 1.00 65.69 237 ARG A C 1
ATOM 1797 O O . ARG A 1 237 ? -3.733 -18.576 -35.247 1.00 65.69 237 ARG A O 1
ATOM 1804 N N . ARG A 1 238 ? -3.948 -17.496 -37.214 1.00 56.47 238 ARG A N 1
ATOM 1805 C CA . ARG A 1 238 ? -4.821 -18.514 -37.837 1.00 56.47 238 ARG A CA 1
ATOM 1806 C C . ARG A 1 238 ? -4.109 -19.862 -37.956 1.00 56.47 238 ARG A C 1
ATOM 1808 O O . ARG A 1 238 ? -4.637 -20.873 -37.518 1.00 56.47 238 ARG A O 1
ATOM 1815 N N . ARG A 1 239 ? -2.847 -19.858 -38.394 1.00 53.44 239 ARG A N 1
ATOM 1816 C CA . ARG A 1 239 ? -2.052 -21.085 -38.551 1.00 53.44 239 ARG A CA 1
ATOM 1817 C C . ARG A 1 239 ? -1.773 -21.823 -37.231 1.00 53.44 239 ARG A C 1
ATOM 1819 O O . ARG A 1 239 ? -1.667 -23.043 -37.238 1.00 53.44 239 ARG A O 1
ATOM 1826 N N . LYS A 1 240 ? -1.661 -21.112 -36.098 1.00 53.66 240 LYS A N 1
ATOM 1827 C CA . LYS A 1 240 ? -1.511 -21.730 -34.760 1.00 53.66 240 LYS A CA 1
ATOM 1828 C C . LYS A 1 240 ? -2.802 -22.395 -34.254 1.00 53.66 240 LYS A C 1
ATOM 1830 O O . LYS A 1 240 ? -2.712 -23.266 -33.393 1.00 53.66 240 LYS A O 1
ATOM 1835 N N . LEU A 1 241 ? -3.972 -21.984 -34.750 1.00 43.94 241 LEU A N 1
ATOM 1836 C CA . LEU A 1 241 ? -5.266 -22.592 -34.415 1.00 43.94 241 LEU A CA 1
ATOM 1837 C C . LEU A 1 241 ? -5.543 -23.849 -35.251 1.00 43.94 241 LEU A C 1
ATOM 1839 O O . LEU A 1 241 ? -6.103 -24.793 -34.714 1.00 43.94 241 LEU A O 1
ATOM 1843 N N . ASP A 1 242 ? -5.082 -23.887 -36.504 1.00 42.78 242 ASP A N 1
ATOM 1844 C CA . ASP A 1 242 ? -5.265 -25.034 -37.413 1.00 42.78 242 ASP A CA 1
ATOM 1845 C C . ASP A 1 242 ? -4.257 -26.183 -37.179 1.00 42.78 242 ASP A C 1
ATOM 1847 O O . ASP A 1 242 ? -4.386 -27.257 -37.759 1.00 42.78 242 ASP A O 1
ATOM 1851 N N . ALA A 1 243 ? -3.223 -25.956 -36.360 1.00 47.44 243 ALA A N 1
ATOM 1852 C CA . ALA A 1 243 ? -2.172 -26.929 -36.036 1.00 47.44 243 ALA A CA 1
ATOM 1853 C C . ALA A 1 243 ? -2.379 -27.638 -34.677 1.00 47.44 243 ALA A C 1
ATOM 1855 O O . ALA A 1 243 ? -1.433 -28.219 -34.139 1.00 47.44 243 ALA A O 1
ATOM 1856 N N . ARG A 1 244 ? -3.586 -27.553 -34.104 1.00 41.72 244 ARG A N 1
ATOM 1857 C CA . ARG A 1 244 ? -4.033 -28.273 -32.901 1.00 41.72 244 ARG A CA 1
ATOM 1858 C C . ARG A 1 244 ? -5.157 -29.233 -33.256 1.00 41.72 244 ARG A C 1
ATOM 1860 O O . ARG A 1 244 ? -5.204 -30.294 -32.603 1.00 41.72 244 ARG A O 1
#

InterPro domains:
  IPR053721 Fimbrial Adhesin Regulatory Protein [G3DSA:1.10.10.2690] (171-241)

pLDDT: mean 81.01, std 16.89, range [33.66, 97.81]

Sequence (244 aa):
MATLTKATATEIEPPVMLPAELQNMSVQSLRAELARTISLTAHAIARMAVIWRELERRGEDLSDVRTGLATFLPMVADGKLHPEAVVKFAGRTVLLRTLSGLPAEKQIRLVNGERITVVMPGGDEVQLPIEDIPTQRLPRVFHGGEIRSIHDQLVIEARSGLDPRGQRGVDLDGALFDAIATVLGSSGRGVDAARMVIVSGMTTKSAADYVGVSQTAVNHQLRRIREAHAVLEPFLRRRKLDAR

Radius of gyration: 28.21 Å; chains: 1; bounding box: 69×53×79 Å

Secondary structure (DSSP, 8-state):
------------PPP---HHHHHTS-HHHHHHHHHHHHHHHHHHHHHHHHHHHHHHHTT---TTT-SGGGGGHHHHHTTSS-HHHHHHTTT-HHHHHHHTTS-HHHHHHHHTT-EEEEEPTTS-EEEEEGGGS-GGGHHHHEETTEEPPHHHHHHHHHHHHT-SS--------HHHHHHHHHHTT--SHHHHHHHHHHTS---HHHHHHHHT--HHHHHHHHHHHHHHHHHHHHHHHHHHHTT-

Organism: Ralstonia solanacearum (NCBI:txid305)